Protein AF-A0A395VWD5-F1 (afdb_monomer_lite)

Secondary structure (DSSP, 8-state):
----SS---BS-SSHHHHHHHHHHHHHHHHHHHHHHHS--SHHHHHHHHHHHHHTTT-------HHHHHHHHTTB-TTHHHHTTB------GGGGGS-GGG--TTTTTS--PBPBPTTS-BHHHHHHHT--SHHHHHHHHHHHHHSS--HHHHHHHHHTTGGGHHHHTTT-HHHHHHHHHHHHHHHHHHTTB-TTT-SBHHHHHHHTT-

Structure (mmCIF, N/CA/C/O backbone):
data_AF-A0A395VWD5-F1
#
_entry.id   AF-A0A395VWD5-F1
#
loop_
_atom_site.group_PDB
_atom_site.id
_atom_site.type_symbol
_atom_site.label_atom_id
_atom_site.label_alt_id
_atom_site.label_comp_id
_atom_site.label_asym_id
_atom_site.label_entity_id
_atom_site.label_seq_id
_atom_site.pdbx_PDB_ins_code
_atom_site.Cartn_x
_atom_site.Cartn_y
_atom_site.Cartn_z
_atom_site.occupancy
_atom_site.B_iso_or_equiv
_atom_site.auth_seq_id
_atom_site.auth_comp_id
_atom_site.auth_asym_id
_atom_site.auth_atom_id
_atom_site.pdbx_PDB_model_num
ATOM 1 N N . MET A 1 1 ? -8.171 -6.875 22.114 1.00 25.66 1 MET A N 1
ATOM 2 C CA . MET A 1 1 ? -7.874 -7.252 20.719 1.00 25.66 1 MET A CA 1
ATOM 3 C C . MET A 1 1 ? -8.548 -6.215 19.844 1.00 25.66 1 MET A C 1
ATOM 5 O O . MET A 1 1 ? -9.768 -6.131 19.895 1.00 25.66 1 MET A O 1
ATOM 9 N N . GLY A 1 2 ? -7.764 -5.344 19.205 1.00 27.59 2 GLY A N 1
ATOM 10 C CA . GLY A 1 2 ? -8.276 -4.369 18.239 1.00 27.59 2 GLY A CA 1
ATOM 11 C C . GLY A 1 2 ? -8.744 -5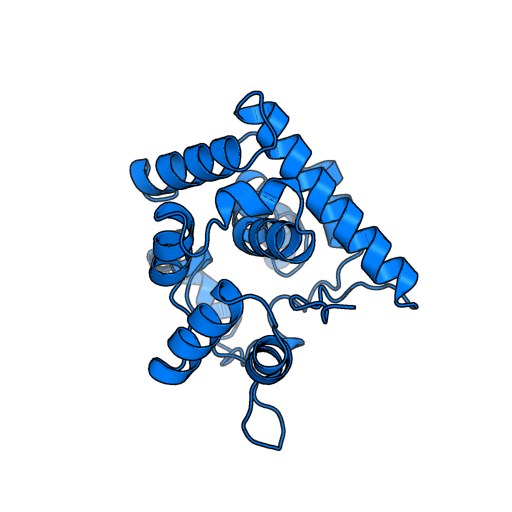.097 16.981 1.00 27.59 2 GLY A C 1
ATOM 12 O O . GLY A 1 2 ? -8.161 -6.113 16.610 1.00 27.59 2 GLY A O 1
ATOM 13 N N . VAL A 1 3 ? -9.859 -4.643 16.421 1.00 28.33 3 VAL A N 1
ATOM 14 C CA . VAL A 1 3 ? -10.493 -5.206 15.225 1.00 28.33 3 VAL A CA 1
ATOM 15 C C . VAL A 1 3 ? -9.637 -4.856 14.003 1.00 28.33 3 VAL A C 1
ATOM 17 O O . VAL A 1 3 ? -9.188 -3.722 13.879 1.00 28.33 3 VAL A O 1
ATOM 20 N N . ILE A 1 4 ? -9.396 -5.842 13.134 1.00 35.75 4 ILE A N 1
ATOM 21 C CA . ILE A 1 4 ? -8.590 -5.744 11.907 1.00 35.75 4 ILE A CA 1
ATOM 22 C C . ILE A 1 4 ? -9.333 -4.862 10.894 1.00 35.75 4 ILE A C 1
ATOM 24 O O . ILE A 1 4 ? -10.375 -5.247 10.378 1.00 35.75 4 ILE A O 1
ATOM 28 N N . LEU A 1 5 ? -8.798 -3.675 10.607 1.00 43.28 5 LEU A N 1
ATOM 29 C CA . LEU A 1 5 ? -9.516 -2.607 9.887 1.00 43.28 5 LEU A CA 1
ATOM 30 C C . LEU A 1 5 ? -9.367 -2.623 8.361 1.00 43.28 5 LEU A C 1
ATOM 32 O O . LEU A 1 5 ? -10.023 -1.852 7.662 1.00 43.28 5 LEU A O 1
ATOM 36 N N . PHE A 1 6 ? -8.533 -3.516 7.833 1.00 48.38 6 PHE A N 1
ATOM 37 C CA . PHE A 1 6 ? -8.357 -3.727 6.399 1.00 48.38 6 PHE A CA 1
ATOM 38 C C . PHE A 1 6 ? -8.477 -5.214 6.126 1.00 48.38 6 PHE A C 1
ATOM 40 O O . PHE A 1 6 ? -7.484 -5.931 6.164 1.00 48.38 6 PHE A O 1
ATOM 47 N N . VAL A 1 7 ? -9.696 -5.688 5.865 1.00 45.19 7 VAL A N 1
ATOM 48 C CA . VAL A 1 7 ? -9.897 -7.080 5.456 1.00 45.19 7 VAL A CA 1
ATOM 49 C C . VAL A 1 7 ? -9.321 -7.245 4.053 1.00 45.19 7 VAL A C 1
ATOM 51 O O . VAL A 1 7 ? -9.986 -6.996 3.045 1.00 45.19 7 VAL A O 1
ATOM 54 N N . CYS A 1 8 ? -8.052 -7.643 3.995 1.00 50.28 8 CYS A N 1
ATOM 55 C CA . CYS A 1 8 ? -7.462 -8.193 2.793 1.00 50.28 8 CYS A CA 1
ATOM 56 C C . CYS A 1 8 ? -8.185 -9.508 2.516 1.00 50.28 8 CYS A C 1
ATOM 58 O O . CYS A 1 8 ? -8.083 -10.454 3.297 1.00 50.28 8 CYS A O 1
ATOM 60 N N . GLN A 1 9 ? -8.977 -9.567 1.448 1.00 51.75 9 GLN A N 1
ATOM 61 C CA . GLN A 1 9 ? -9.633 -10.818 1.111 1.00 51.75 9 GLN A CA 1
ATOM 62 C C . GLN A 1 9 ? -8.665 -11.738 0.400 1.00 51.75 9 GLN A C 1
ATOM 64 O O . GLN A 1 9 ? -8.286 -11.556 -0.760 1.00 51.75 9 GLN A O 1
ATOM 69 N N . THR A 1 10 ? -8.276 -12.751 1.149 1.00 55.25 10 THR A N 1
ATOM 70 C CA . THR A 1 10 ? -7.348 -13.771 0.716 1.00 55.25 10 THR A CA 1
ATOM 71 C C . THR A 1 10 ? -8.123 -14.984 0.234 1.00 55.25 10 THR A C 1
ATOM 73 O O . THR A 1 10 ? -9.215 -15.266 0.722 1.00 55.25 10 THR A O 1
ATOM 76 N N . LYS A 1 11 ? -7.528 -15.774 -0.661 1.00 60.38 11 LYS A N 1
ATOM 77 C CA . LYS A 1 11 ? -8.031 -17.108 -1.034 1.00 60.38 11 LYS A CA 1
ATOM 78 C C . LYS A 1 11 ? -7.978 -18.109 0.125 1.00 60.38 11 LYS A C 1
ATOM 80 O O . LYS A 1 11 ? -8.213 -19.298 -0.077 1.00 60.38 11 LYS A O 1
ATOM 85 N N . ALA A 1 12 ? -7.611 -17.658 1.320 1.00 56.72 12 ALA A N 1
ATOM 86 C CA . ALA A 1 12 ? -7.416 -18.527 2.446 1.00 56.72 12 ALA A CA 1
ATOM 87 C C . ALA A 1 12 ? -8.739 -18.924 3.097 1.00 56.72 12 ALA A C 1
ATOM 89 O O . ALA A 1 12 ? -9.701 -18.162 3.158 1.00 56.72 12 ALA A O 1
ATOM 90 N N . SER A 1 13 ? -8.766 -20.150 3.606 1.00 58.69 13 SER A N 1
ATOM 91 C CA . SER A 1 13 ? -9.946 -20.751 4.223 1.00 58.69 13 SER A CA 1
ATOM 92 C C . SER A 1 13 ? -10.083 -20.440 5.714 1.00 58.69 13 SER A C 1
ATOM 94 O O . SER A 1 13 ? -11.120 -20.751 6.298 1.00 58.69 13 SER A O 1
ATOM 96 N N . THR A 1 14 ? -9.055 -19.867 6.355 1.00 54.94 14 THR A N 1
ATOM 97 C CA . THR A 1 14 ? -9.054 -19.600 7.801 1.00 54.94 14 THR A CA 1
ATOM 98 C C . THR A 1 14 ? -8.523 -18.209 8.152 1.00 54.94 14 THR A C 1
ATOM 100 O O . THR A 1 14 ? -7.727 -17.619 7.425 1.00 54.94 14 THR A O 1
ATOM 103 N N . ILE A 1 15 ? -8.932 -17.693 9.317 1.00 58.81 15 ILE A N 1
ATOM 104 C CA . ILE A 1 15 ? -8.484 -16.393 9.849 1.00 58.81 15 ILE A CA 1
ATOM 105 C C . ILE A 1 15 ? -6.968 -16.379 10.113 1.00 58.81 15 ILE A C 1
ATOM 107 O O . ILE A 1 15 ? -6.311 -15.361 9.905 1.00 58.81 15 ILE A O 1
ATOM 111 N N . ASN A 1 16 ? -6.395 -17.508 10.538 1.00 63.91 16 ASN A N 1
ATOM 112 C CA . ASN A 1 16 ? -4.952 -17.612 10.766 1.00 63.91 16 ASN A CA 1
ATOM 113 C C . ASN A 1 16 ? -4.171 -17.451 9.458 1.00 63.91 16 ASN A C 1
ATOM 115 O O . ASN A 1 16 ? -3.146 -16.772 9.430 1.00 63.91 16 ASN A O 1
ATOM 119 N N . ASP A 1 17 ? -4.690 -18.014 8.370 1.00 67.62 17 ASP A N 1
ATOM 120 C CA . ASP A 1 17 ? -4.074 -17.893 7.054 1.00 67.62 17 ASP A CA 1
ATOM 121 C C . ASP A 1 17 ? -4.201 -16.463 6.494 1.00 67.62 17 ASP A C 1
ATOM 123 O O . ASP A 1 17 ? -3.269 -15.961 5.867 1.00 67.62 17 ASP A O 1
ATOM 127 N N . VAL A 1 18 ? -5.312 -15.764 6.772 1.00 67.00 18 VAL A N 1
ATOM 128 C CA . VAL A 1 18 ? -5.458 -14.324 6.472 1.00 67.00 18 VAL A CA 1
ATOM 129 C C . VAL A 1 18 ? -4.384 -13.519 7.206 1.00 67.00 18 VAL A C 1
ATOM 131 O O . VAL A 1 18 ? -3.645 -12.761 6.582 1.00 67.00 18 VAL A O 1
ATOM 134 N N . SER A 1 19 ? -4.232 -13.739 8.515 1.00 72.50 19 SER A N 1
ATOM 135 C CA . SER A 1 19 ? -3.234 -13.043 9.336 1.00 72.50 19 SER A CA 1
ATOM 136 C C . SER A 1 19 ? -1.794 -13.309 8.879 1.00 72.50 19 SER A C 1
ATOM 138 O O . SER A 1 19 ? -0.935 -12.420 8.964 1.00 72.50 19 SER A O 1
ATOM 140 N N . ALA A 1 20 ? -1.514 -14.514 8.374 1.00 81.50 20 ALA A N 1
ATOM 141 C CA . ALA A 1 20 ? -0.223 -14.859 7.790 1.00 81.50 20 ALA A CA 1
ATOM 142 C C . ALA A 1 20 ? 0.046 -14.064 6.502 1.00 81.50 20 ALA A C 1
ATOM 144 O O . ALA A 1 20 ? 1.126 -13.492 6.359 1.00 81.50 20 ALA A O 1
ATOM 145 N N . ILE A 1 21 ? -0.947 -13.955 5.614 1.00 83.00 21 ILE A N 1
ATOM 146 C CA . ILE A 1 21 ? -0.834 -13.190 4.363 1.00 83.00 21 ILE A CA 1
ATOM 147 C C . ILE A 1 21 ? -0.683 -11.690 4.637 1.00 83.00 21 ILE A C 1
ATOM 149 O O . ILE A 1 21 ? 0.168 -11.045 4.033 1.00 83.00 21 ILE A O 1
ATOM 153 N N . GLU A 1 22 ? -1.429 -11.124 5.586 1.00 82.81 22 GLU A N 1
ATOM 154 C CA . GLU A 1 22 ? -1.237 -9.728 6.011 1.00 82.81 22 GLU A CA 1
ATOM 155 C C . GLU A 1 22 ? 0.187 -9.480 6.518 1.00 82.81 22 GLU A C 1
ATOM 157 O O . GLU A 1 22 ? 0.819 -8.483 6.172 1.00 82.81 22 GLU A O 1
ATOM 162 N N . THR A 1 23 ? 0.716 -10.410 7.319 1.00 90.50 23 THR A N 1
ATOM 163 C CA . THR A 1 23 ? 2.093 -10.330 7.823 1.00 90.50 23 THR A CA 1
ATOM 164 C C . THR A 1 23 ? 3.094 -10.375 6.666 1.00 90.50 23 THR A C 1
ATOM 166 O O . THR A 1 23 ? 4.067 -9.622 6.659 1.00 90.50 23 THR A O 1
ATOM 169 N N . GLU A 1 24 ? 2.848 -11.219 5.664 1.00 93.25 24 GLU A N 1
ATOM 170 C CA . GLU A 1 24 ? 3.657 -11.295 4.447 1.00 93.25 24 GLU A CA 1
ATOM 171 C C . GLU A 1 24 ? 3.628 -9.978 3.658 1.00 93.25 24 GLU A C 1
ATOM 173 O O . GLU A 1 24 ? 4.686 -9.474 3.283 1.00 93.25 24 GLU A O 1
ATOM 178 N N . MET A 1 25 ? 2.450 -9.372 3.480 1.00 92.19 25 MET A N 1
ATOM 179 C CA . MET A 1 25 ? 2.296 -8.066 2.829 1.00 92.19 25 MET A CA 1
ATOM 180 C C . MET A 1 25 ? 3.051 -6.959 3.576 1.00 92.19 25 MET A C 1
ATOM 182 O O . MET A 1 25 ? 3.781 -6.182 2.955 1.00 92.19 25 MET A O 1
ATOM 186 N N . ILE A 1 26 ? 2.906 -6.894 4.904 1.00 94.06 26 ILE A N 1
ATOM 187 C CA . ILE A 1 26 ? 3.593 -5.905 5.748 1.00 94.06 26 ILE A CA 1
ATOM 188 C C . ILE A 1 26 ? 5.107 -6.071 5.622 1.00 94.06 26 ILE A C 1
ATOM 190 O O . ILE A 1 26 ? 5.827 -5.097 5.391 1.00 94.06 26 ILE A O 1
ATOM 194 N N . ASN A 1 27 ? 5.600 -7.305 5.732 1.00 97.31 27 ASN A N 1
ATOM 195 C CA . ASN A 1 27 ? 7.024 -7.595 5.606 1.00 97.31 27 ASN A CA 1
ATOM 196 C C . ASN A 1 27 ? 7.547 -7.231 4.216 1.00 97.31 27 ASN A C 1
ATOM 198 O O . ASN A 1 27 ? 8.588 -6.586 4.117 1.00 97.31 27 ASN A O 1
ATOM 202 N N . PHE A 1 28 ? 6.803 -7.556 3.157 1.00 97.69 28 PHE A N 1
ATOM 203 C CA . PHE A 1 28 ? 7.146 -7.175 1.789 1.00 97.69 28 PHE A CA 1
ATOM 204 C C . PHE A 1 28 ? 7.285 -5.655 1.635 1.00 97.69 28 PHE A C 1
ATOM 206 O O . PHE A 1 28 ? 8.284 -5.163 1.097 1.00 97.69 28 PHE A O 1
ATOM 213 N N . PHE A 1 29 ? 6.318 -4.892 2.148 1.00 97.25 29 PHE A N 1
ATOM 214 C CA . PHE A 1 29 ? 6.360 -3.433 2.089 1.00 97.25 29 PHE A CA 1
ATOM 215 C C . PHE A 1 29 ? 7.549 -2.869 2.876 1.00 97.25 29 PHE A C 1
ATOM 217 O O . PHE A 1 29 ? 8.311 -2.053 2.355 1.00 97.25 29 PHE A O 1
ATOM 224 N N . ARG A 1 30 ? 7.784 -3.363 4.094 1.00 97.88 30 ARG A N 1
ATOM 225 C CA . ARG A 1 30 ? 8.934 -2.971 4.923 1.00 97.88 30 ARG A CA 1
ATOM 226 C C . ARG A 1 30 ? 10.273 -3.300 4.260 1.00 97.88 30 ARG A C 1
ATOM 228 O O . ARG A 1 30 ? 11.176 -2.466 4.271 1.00 97.88 30 ARG A O 1
ATOM 235 N N . SER A 1 31 ? 10.407 -4.472 3.643 1.00 98.12 31 SER A N 1
ATOM 236 C CA . SER A 1 31 ? 11.598 -4.849 2.874 1.00 98.12 31 SER A CA 1
ATOM 237 C C . SER A 1 31 ? 11.796 -3.961 1.645 1.00 98.12 31 SER A C 1
ATOM 239 O O . SER A 1 31 ? 12.929 -3.605 1.323 1.00 98.12 31 SER A O 1
ATOM 241 N N . THR A 1 32 ? 10.708 -3.547 0.993 1.00 98.19 32 THR A N 1
ATOM 242 C CA . THR A 1 32 ? 10.746 -2.593 -0.124 1.00 98.19 32 THR A CA 1
ATOM 243 C C . THR A 1 32 ? 11.257 -1.225 0.336 1.00 98.19 32 THR A C 1
ATOM 245 O O . THR A 1 32 ? 12.140 -0.652 -0.306 1.00 98.19 32 THR A O 1
ATOM 248 N N . LEU A 1 33 ? 10.781 -0.725 1.483 1.00 98.06 33 LEU A N 1
ATOM 249 C CA . LEU A 1 33 ? 11.300 0.507 2.091 1.00 98.06 33 LEU A CA 1
ATOM 250 C C . LEU A 1 33 ? 12.792 0.379 2.423 1.00 98.06 33 LEU A C 1
ATOM 252 O O . LEU A 1 33 ? 13.583 1.236 2.029 1.00 98.06 33 LEU A O 1
ATOM 256 N N . GLN A 1 34 ? 13.187 -0.726 3.065 1.00 97.88 34 GLN A N 1
ATOM 257 C CA . GLN A 1 34 ? 14.580 -0.990 3.432 1.00 97.88 34 GLN A CA 1
ATOM 258 C C . GLN A 1 34 ? 15.502 -0.953 2.212 1.00 97.88 34 GLN A C 1
ATOM 260 O O . GLN A 1 34 ? 16.588 -0.378 2.278 1.00 97.88 34 GLN A O 1
ATOM 265 N N . ARG A 1 35 ? 15.065 -1.543 1.097 1.00 97.44 35 ARG A N 1
ATOM 266 C CA . ARG A 1 35 ? 15.836 -1.600 -0.146 1.00 97.44 35 ARG A CA 1
ATOM 267 C C . ARG A 1 35 ? 16.038 -0.221 -0.779 1.00 97.44 35 ARG A C 1
ATOM 269 O O . ARG A 1 35 ? 17.129 0.067 -1.254 1.00 97.44 35 ARG A O 1
ATOM 276 N N . ASN A 1 36 ? 15.005 0.620 -0.775 1.00 97.88 36 ASN A N 1
ATOM 277 C CA . ASN A 1 36 ? 15.026 1.912 -1.467 1.00 97.88 36 ASN A CA 1
ATOM 278 C C . ASN A 1 36 ? 15.569 3.066 -0.613 1.00 97.88 36 ASN A C 1
ATOM 280 O O . ASN A 1 36 ? 16.119 4.020 -1.157 1.00 97.88 36 ASN A O 1
ATOM 284 N N . TYR A 1 37 ? 15.420 2.992 0.712 1.00 97.31 37 TYR A N 1
ATOM 285 C CA . TYR A 1 37 ? 15.723 4.104 1.622 1.00 97.31 37 TYR A CA 1
ATOM 286 C C . TYR A 1 37 ? 16.719 3.749 2.729 1.00 97.31 37 TYR A C 1
ATOM 288 O O . TYR A 1 37 ? 17.081 4.616 3.521 1.00 97.31 37 TYR A O 1
ATOM 296 N N . GLY A 1 38 ? 17.152 2.488 2.826 1.00 97.25 38 GLY A N 1
ATOM 297 C CA . GLY A 1 38 ? 18.059 2.027 3.881 1.00 97.25 38 GLY A CA 1
ATOM 298 C C . GLY A 1 38 ? 17.411 1.886 5.265 1.00 97.25 38 GLY A C 1
ATOM 299 O O . GLY A 1 38 ? 18.114 1.570 6.223 1.00 97.25 38 GLY A O 1
ATOM 300 N N . SER A 1 39 ? 16.093 2.077 5.377 1.00 96.25 39 SER A N 1
ATOM 301 C CA . SER A 1 39 ? 15.305 1.880 6.600 1.00 96.25 39 SER A CA 1
ATOM 302 C C . SER A 1 39 ? 13.907 1.338 6.274 1.00 96.25 39 SER A C 1
ATOM 304 O O . SER A 1 39 ? 13.408 1.521 5.166 1.00 96.25 39 SER A O 1
ATOM 306 N N . SER A 1 40 ? 13.265 0.693 7.248 1.00 96.44 40 SER A N 1
ATOM 307 C CA . SER A 1 40 ? 11.885 0.184 7.177 1.00 96.44 40 SER A CA 1
ATOM 308 C C . SER A 1 40 ? 10.952 0.828 8.212 1.00 96.44 40 SER A C 1
ATOM 310 O O . SER A 1 40 ? 9.917 0.260 8.558 1.00 96.44 40 SER A O 1
ATOM 312 N N . ASP A 1 41 ? 11.335 1.989 8.742 1.00 96.00 41 ASP A N 1
ATOM 313 C CA . ASP A 1 41 ? 10.584 2.744 9.749 1.00 96.00 41 ASP A CA 1
ATOM 314 C C . ASP A 1 41 ? 9.643 3.802 9.134 1.00 96.00 41 ASP A C 1
ATOM 316 O O . ASP A 1 41 ? 9.534 3.963 7.912 1.00 96.00 41 ASP A O 1
ATOM 320 N N . GLY A 1 42 ? 8.958 4.560 9.994 1.00 95.06 42 GLY A N 1
ATOM 321 C CA . GLY A 1 42 ? 8.078 5.649 9.568 1.00 95.06 42 GLY A CA 1
ATOM 322 C C . GLY A 1 42 ? 8.792 6.792 8.840 1.00 95.06 42 GLY A C 1
ATOM 323 O O . GLY A 1 42 ? 8.166 7.498 8.044 1.00 95.06 42 GLY A O 1
ATOM 324 N N . LYS A 1 43 ? 10.105 6.977 9.038 1.00 95.25 43 LYS A N 1
ATOM 325 C CA . LYS A 1 43 ? 10.887 7.981 8.296 1.00 95.25 43 LYS A CA 1
ATOM 326 C C . LYS A 1 43 ? 11.053 7.550 6.845 1.00 95.25 43 LYS A C 1
ATOM 328 O O . LYS A 1 43 ? 10.908 8.391 5.959 1.00 95.25 43 LYS A O 1
ATOM 333 N N . ALA A 1 44 ? 11.277 6.261 6.588 1.00 97.00 44 ALA A N 1
ATOM 334 C CA . ALA A 1 44 ? 11.300 5.721 5.229 1.00 97.00 44 ALA A CA 1
ATOM 335 C C . ALA A 1 44 ? 9.939 5.887 4.532 1.00 97.00 44 ALA A C 1
ATOM 337 O O . ALA A 1 44 ? 9.885 6.344 3.388 1.00 97.00 44 ALA A O 1
ATOM 338 N N . VAL A 1 45 ? 8.833 5.621 5.243 1.00 95.81 45 VAL A N 1
ATOM 339 C CA . VAL A 1 45 ? 7.475 5.890 4.731 1.00 95.81 45 VAL A CA 1
ATOM 340 C C . VAL A 1 45 ? 7.317 7.370 4.370 1.00 95.81 45 VAL A C 1
ATOM 342 O O . VAL A 1 45 ? 6.841 7.697 3.283 1.00 95.81 45 VAL A O 1
ATOM 345 N N . LYS A 1 46 ? 7.765 8.282 5.242 1.00 95.44 46 LYS A N 1
ATOM 346 C CA . LYS A 1 46 ? 7.712 9.729 4.990 1.00 95.44 46 LYS A CA 1
ATOM 347 C C . LYS A 1 46 ? 8.511 10.138 3.755 1.00 95.44 46 LYS A C 1
ATOM 349 O O . LYS A 1 46 ? 7.981 10.870 2.925 1.00 95.44 46 LYS A O 1
ATOM 354 N N . LEU A 1 47 ? 9.742 9.646 3.609 1.00 95.44 47 LEU A N 1
ATOM 355 C CA . LEU A 1 47 ? 10.587 9.927 2.445 1.00 95.44 47 LEU A CA 1
ATOM 356 C C . LEU A 1 47 ? 9.929 9.457 1.146 1.00 95.44 47 LEU A C 1
ATOM 358 O O . LEU A 1 47 ? 9.914 10.204 0.169 1.00 95.44 47 LEU A O 1
ATOM 362 N N . MET A 1 48 ? 9.327 8.264 1.148 1.00 94.50 48 MET A N 1
ATOM 363 C CA . MET A 1 48 ? 8.567 7.764 0.003 1.00 94.50 48 MET A CA 1
ATOM 364 C C . MET A 1 48 ? 7.390 8.678 -0.342 1.00 94.50 48 MET A C 1
ATOM 366 O O . MET A 1 48 ? 7.218 9.041 -1.503 1.00 94.50 48 MET A O 1
ATOM 370 N N . MET A 1 49 ? 6.604 9.093 0.655 1.00 91.62 49 MET A N 1
ATOM 371 C CA . MET A 1 49 ? 5.477 10.009 0.450 1.00 91.62 49 MET A CA 1
ATOM 372 C C . MET A 1 49 ? 5.915 11.374 -0.084 1.00 91.62 49 MET A C 1
ATOM 374 O O . MET A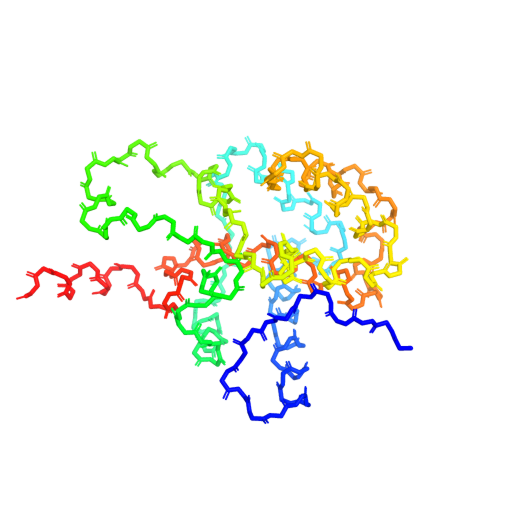 1 49 ? 5.285 11.911 -0.997 1.00 91.62 49 MET A O 1
ATOM 378 N N . ASP A 1 50 ? 6.989 11.936 0.468 1.00 91.50 50 ASP A N 1
ATOM 379 C CA . ASP A 1 50 ? 7.529 13.221 0.033 1.00 91.50 50 ASP A CA 1
ATOM 380 C C . ASP A 1 50 ? 8.074 13.131 -1.402 1.00 91.50 50 ASP A C 1
ATOM 382 O O . ASP A 1 50 ? 7.804 14.024 -2.207 1.00 91.50 50 ASP A O 1
ATOM 386 N N . ALA A 1 51 ? 8.750 12.034 -1.766 1.00 90.94 51 ALA A N 1
ATOM 387 C CA . ALA A 1 51 ? 9.210 11.785 -3.132 1.00 90.94 51 ALA A CA 1
ATOM 388 C C . ALA A 1 51 ? 8.037 11.622 -4.112 1.00 90.94 51 ALA A C 1
ATOM 390 O O . ALA A 1 51 ? 8.002 12.285 -5.151 1.00 90.94 51 ALA A O 1
ATOM 391 N N . LEU A 1 52 ? 7.038 10.806 -3.758 1.00 87.00 52 LEU A N 1
ATOM 392 C CA . LEU A 1 52 ? 5.810 10.639 -4.537 1.00 87.00 52 LEU A CA 1
ATOM 393 C C . LEU A 1 52 ? 5.153 11.989 -4.833 1.00 87.00 52 LEU A C 1
ATOM 395 O O . LEU A 1 52 ? 4.831 12.276 -5.981 1.00 87.00 52 LEU A O 1
ATOM 399 N N . LEU A 1 53 ? 5.004 12.851 -3.828 1.00 83.56 53 LEU A N 1
ATOM 400 C CA . LEU A 1 53 ? 4.418 14.178 -4.013 1.00 83.56 53 LEU A CA 1
ATOM 401 C C . LEU A 1 53 ? 5.301 15.103 -4.850 1.00 83.56 53 LEU A C 1
ATOM 403 O O . LEU A 1 53 ? 4.795 15.784 -5.744 1.00 83.56 53 LEU A O 1
ATOM 407 N N . HIS A 1 54 ? 6.607 15.125 -4.580 1.00 88.00 54 HIS A N 1
ATOM 408 C CA . HIS A 1 54 ? 7.560 15.974 -5.290 1.00 88.00 54 HIS A CA 1
ATOM 409 C C . HIS A 1 54 ? 7.558 15.688 -6.797 1.00 88.00 54 HIS A C 1
ATOM 411 O O . HIS A 1 54 ? 7.480 16.609 -7.609 1.00 88.00 54 HIS A O 1
ATOM 417 N N . TYR A 1 55 ? 7.550 14.408 -7.170 1.00 84.38 55 TYR A N 1
ATOM 418 C CA . TYR A 1 55 ? 7.540 13.964 -8.563 1.00 84.38 55 TYR A CA 1
ATOM 419 C C . TYR A 1 55 ? 6.129 13.762 -9.129 1.00 84.38 55 TYR A C 1
ATOM 421 O O . TYR A 1 55 ? 5.964 13.084 -10.144 1.00 84.38 55 TYR A O 1
ATOM 429 N N . LYS A 1 56 ? 5.093 14.330 -8.494 1.00 80.69 56 LYS A N 1
ATOM 430 C CA . LYS A 1 56 ? 3.695 14.240 -8.953 1.00 80.69 56 LYS A CA 1
ATOM 431 C C . LYS A 1 56 ? 3.277 12.799 -9.272 1.00 80.69 56 LYS A C 1
ATOM 433 O O . LYS A 1 56 ? 2.687 12.545 -10.315 1.00 80.69 56 LYS A O 1
ATOM 438 N N . PHE A 1 57 ? 3.654 11.862 -8.409 1.00 74.00 57 PHE A N 1
ATOM 439 C CA . PHE A 1 57 ? 3.382 10.426 -8.498 1.00 74.00 57 PHE A CA 1
ATOM 440 C C . PHE A 1 57 ? 4.020 9.693 -9.690 1.00 74.00 57 PHE A C 1
ATOM 442 O O . PHE A 1 57 ? 3.633 8.571 -10.000 1.00 74.00 57 PHE A O 1
ATOM 449 N N . HIS A 1 58 ? 5.037 10.286 -10.321 1.00 78.62 58 HIS A N 1
ATOM 450 C CA . HIS A 1 58 ? 5.870 9.630 -11.341 1.00 78.62 58 HIS A CA 1
ATOM 451 C C . HIS A 1 58 ? 7.160 9.034 -10.759 1.00 78.62 58 HIS A C 1
ATOM 453 O O . HIS A 1 58 ? 8.011 8.548 -11.497 1.00 78.62 58 HIS A O 1
ATOM 459 N N . TYR A 1 59 ? 7.327 9.098 -9.438 1.00 85.62 59 TYR A N 1
ATOM 460 C CA . TYR A 1 59 ? 8.435 8.447 -8.756 1.00 85.62 59 TYR A CA 1
ATOM 461 C C . TYR A 1 59 ? 8.242 6.930 -8.832 1.00 85.62 59 TYR A C 1
ATOM 463 O O . TYR A 1 59 ? 7.146 6.456 -8.558 1.00 85.62 59 TYR A O 1
ATOM 471 N N . ILE A 1 60 ? 9.275 6.192 -9.238 1.00 89.12 60 ILE A N 1
ATOM 472 C CA . ILE A 1 60 ? 9.278 4.727 -9.304 1.00 89.12 60 ILE A CA 1
ATOM 473 C C . ILE A 1 60 ? 10.341 4.238 -8.329 1.00 89.12 60 ILE A C 1
ATOM 475 O O . ILE A 1 60 ? 11.467 4.735 -8.344 1.00 89.12 60 ILE A O 1
ATOM 479 N N . ILE A 1 61 ? 9.974 3.273 -7.494 1.00 94.12 61 ILE A N 1
ATOM 480 C CA . ILE A 1 61 ? 10.894 2.600 -6.575 1.00 94.12 61 ILE A CA 1
ATOM 481 C C . ILE A 1 61 ? 11.194 1.188 -7.066 1.00 94.12 61 ILE A C 1
ATOM 483 O O . ILE A 1 61 ? 10.411 0.613 -7.825 1.00 94.12 61 ILE A O 1
ATOM 487 N N . ASP A 1 62 ? 12.315 0.624 -6.623 1.00 96.50 62 ASP A N 1
ATOM 488 C CA . ASP A 1 62 ? 12.623 -0.779 -6.876 1.00 96.50 62 ASP A CA 1
ATOM 489 C C . ASP A 1 62 ? 11.687 -1.672 -6.052 1.00 96.50 62 ASP A C 1
ATOM 491 O O . ASP A 1 62 ? 11.676 -1.613 -4.820 1.00 96.50 62 ASP A O 1
ATOM 495 N N . VAL A 1 63 ? 10.896 -2.493 -6.736 1.00 96.69 63 VAL A N 1
ATOM 496 C CA . VAL A 1 63 ? 9.931 -3.414 -6.133 1.00 96.69 63 VAL A CA 1
ATOM 497 C C . VAL A 1 63 ? 10.204 -4.807 -6.677 1.00 96.69 63 VAL A C 1
ATOM 499 O O . VAL A 1 63 ? 10.366 -5.008 -7.879 1.00 96.69 63 VAL A O 1
ATOM 502 N N . ASP A 1 64 ? 10.223 -5.794 -5.786 1.00 97.19 64 ASP A N 1
ATOM 503 C CA . ASP A 1 64 ? 10.383 -7.191 -6.170 1.00 97.19 64 ASP A CA 1
ATOM 504 C C . ASP A 1 64 ? 9.107 -7.711 -6.843 1.00 97.19 64 ASP A C 1
ATOM 506 O O . ASP A 1 64 ? 8.114 -8.032 -6.184 1.00 97.19 64 ASP A O 1
ATOM 510 N N . LYS A 1 65 ? 9.128 -7.737 -8.178 1.00 95.00 65 LYS A N 1
ATOM 511 C CA . LYS A 1 65 ? 7.971 -8.087 -9.003 1.00 95.00 65 LYS A CA 1
ATOM 512 C C . LYS A 1 65 ? 7.459 -9.498 -8.734 1.00 95.00 65 LYS A C 1
ATOM 514 O O . LYS A 1 65 ? 6.251 -9.681 -8.615 1.00 95.00 65 LYS A O 1
ATOM 519 N N . GLU A 1 66 ? 8.348 -10.485 -8.656 1.00 94.56 66 GLU A N 1
ATOM 520 C CA . GLU A 1 66 ? 7.930 -11.883 -8.518 1.00 94.56 66 GLU A CA 1
ATOM 521 C C . GLU A 1 66 ? 7.395 -12.165 -7.115 1.00 94.56 66 GLU A C 1
ATOM 523 O O . GLU A 1 66 ? 6.370 -12.833 -6.979 1.00 94.56 66 GLU A O 1
ATOM 528 N N . ALA A 1 67 ? 7.999 -11.582 -6.075 1.00 95.00 67 ALA A N 1
ATOM 529 C CA . ALA A 1 67 ? 7.439 -11.665 -4.730 1.00 95.00 67 ALA A CA 1
ATOM 530 C C . ALA A 1 67 ? 6.078 -10.947 -4.626 1.00 95.00 67 ALA A C 1
ATOM 532 O O . ALA A 1 67 ? 5.146 -11.495 -4.037 1.00 95.00 67 ALA A O 1
ATOM 533 N N . LEU A 1 68 ? 5.913 -9.776 -5.256 1.00 92.94 68 LEU A N 1
ATOM 534 C CA . LEU A 1 68 ? 4.621 -9.079 -5.299 1.00 92.94 68 LEU A CA 1
ATOM 535 C C . LEU A 1 68 ? 3.544 -9.911 -6.011 1.00 92.94 68 LEU A C 1
ATOM 537 O O . LEU A 1 68 ? 2.422 -10.006 -5.514 1.00 92.94 68 LEU A O 1
ATOM 541 N N . LYS A 1 69 ? 3.882 -10.542 -7.143 1.00 89.31 69 LYS A N 1
ATOM 542 C CA . LYS A 1 69 ? 2.980 -11.462 -7.855 1.00 89.31 69 LYS A CA 1
ATOM 543 C C . LYS A 1 69 ? 2.591 -12.649 -6.980 1.00 89.31 69 LYS A C 1
ATOM 545 O O . LYS A 1 69 ? 1.406 -12.924 -6.847 1.00 89.31 69 LYS A O 1
ATOM 550 N N . ALA A 1 70 ? 3.558 -13.289 -6.323 1.00 90.69 70 ALA A N 1
ATOM 551 C CA . ALA A 1 70 ? 3.300 -14.433 -5.451 1.00 90.69 70 ALA A CA 1
ATOM 552 C C . ALA A 1 70 ? 2.371 -14.086 -4.275 1.00 90.69 70 ALA A C 1
ATOM 554 O O . ALA A 1 70 ? 1.562 -14.917 -3.860 1.00 90.69 70 ALA A O 1
ATOM 555 N N . ILE A 1 71 ? 2.463 -12.863 -3.745 1.00 89.19 71 ILE A N 1
ATOM 556 C CA . ILE A 1 71 ? 1.523 -12.363 -2.737 1.00 89.19 71 ILE A CA 1
ATOM 557 C C . ILE A 1 71 ? 0.150 -12.126 -3.371 1.00 89.19 71 ILE A C 1
ATOM 559 O O . ILE A 1 71 ? -0.841 -12.639 -2.858 1.00 89.19 71 ILE A O 1
ATOM 563 N N . ASN A 1 72 ? 0.082 -11.417 -4.503 1.00 83.12 72 ASN A N 1
ATOM 564 C CA . ASN A 1 72 ? -1.174 -11.150 -5.212 1.00 83.12 72 ASN A CA 1
ATOM 565 C C . ASN A 1 72 ? -1.911 -12.433 -5.627 1.00 83.12 72 ASN A C 1
ATOM 567 O O . ASN A 1 72 ? -3.135 -12.471 -5.562 1.00 83.12 72 ASN A O 1
ATOM 571 N N . ASP A 1 73 ? -1.199 -13.507 -5.969 1.00 83.25 73 ASP A N 1
ATOM 572 C CA . ASP A 1 73 ? -1.794 -14.805 -6.299 1.00 83.25 73 ASP A CA 1
ATOM 573 C C . ASP A 1 73 ? -2.537 -15.440 -5.114 1.00 83.25 73 ASP A C 1
ATOM 575 O O . ASP A 1 73 ? -3.450 -16.246 -5.319 1.00 83.25 73 ASP A O 1
ATOM 579 N N . LYS A 1 74 ? -2.186 -15.073 -3.876 1.00 82.75 74 LYS A N 1
ATOM 580 C CA . LYS A 1 74 ? -2.884 -15.490 -2.647 1.00 82.75 74 LYS A CA 1
ATOM 581 C C . LYS A 1 74 ? -4.090 -14.600 -2.342 1.00 82.75 74 LYS A C 1
ATOM 583 O O . LYS A 1 74 ? -4.939 -14.975 -1.531 1.00 82.75 74 LYS A O 1
ATOM 588 N N . LEU A 1 75 ? -4.178 -13.441 -2.987 1.00 74.75 75 LEU A N 1
ATOM 589 C CA . LEU A 1 75 ? -5.315 -12.530 -2.917 1.00 74.75 75 LEU A CA 1
ATOM 590 C C . LEU A 1 75 ? -6.335 -12.912 -3.994 1.00 74.75 75 LEU A C 1
ATOM 592 O O . LEU A 1 75 ? -6.012 -13.563 -4.991 1.00 74.75 75 LEU A O 1
ATOM 596 N N . TYR A 1 76 ? -7.602 -12.561 -3.799 1.00 59.78 76 TYR A N 1
ATOM 597 C CA . TYR A 1 76 ? -8.590 -12.773 -4.855 1.00 59.78 76 TYR A CA 1
ATOM 598 C C . TYR A 1 76 ? -8.467 -11.706 -5.967 1.00 59.78 76 TYR A C 1
ATOM 600 O O . TYR A 1 76 ? -8.420 -10.514 -5.658 1.00 59.78 76 TYR A O 1
ATOM 608 N N . PRO A 1 77 ? -8.504 -12.113 -7.251 1.00 48.97 77 PRO A N 1
ATOM 609 C CA . PRO A 1 77 ? -8.243 -11.252 -8.415 1.00 48.97 77 PRO A CA 1
ATOM 610 C C . PRO A 1 77 ? -9.374 -10.274 -8.795 1.00 48.97 77 PRO A C 1
ATOM 612 O O . PRO A 1 77 ? -9.190 -9.440 -9.673 1.00 48.97 77 PRO A O 1
ATOM 615 N N . ASP A 1 78 ? -10.546 -10.346 -8.159 1.00 46.19 78 ASP A N 1
ATOM 616 C CA . ASP A 1 78 ? -11.683 -9.456 -8.465 1.00 46.19 78 ASP A CA 1
ATOM 617 C C . ASP A 1 78 ? -11.862 -8.340 -7.421 1.00 46.19 78 ASP A C 1
ATOM 619 O O . ASP A 1 78 ? -12.882 -7.637 -7.399 1.00 46.19 78 ASP A O 1
ATOM 623 N N . MET A 1 79 ? -10.926 -8.209 -6.471 1.00 46.22 79 MET A N 1
ATOM 624 C CA . MET A 1 79 ? -11.358 -7.879 -5.113 1.00 46.22 79 MET A CA 1
ATOM 625 C C . MET A 1 79 ? -10.833 -6.647 -4.416 1.00 46.22 79 MET A C 1
ATOM 627 O O . MET A 1 79 ? -11.353 -6.307 -3.353 1.00 46.22 79 MET A O 1
ATOM 631 N N . PHE A 1 80 ? -9.980 -5.858 -5.051 1.00 46.12 80 PHE A N 1
ATOM 632 C CA . PHE A 1 80 ? -9.893 -4.475 -4.593 1.00 46.12 80 PHE A CA 1
ATOM 633 C C . PHE A 1 80 ? -11.154 -3.659 -4.951 1.00 46.12 80 PHE A C 1
ATOM 635 O O . PHE A 1 80 ? -11.360 -2.587 -4.390 1.00 46.12 80 PHE A O 1
ATOM 642 N N . GLY A 1 81 ? -12.023 -4.185 -5.831 1.00 36.22 81 GLY A N 1
ATOM 643 C CA . GLY A 1 81 ? -13.284 -3.561 -6.246 1.00 36.22 81 GLY A CA 1
ATOM 644 C C . GLY A 1 81 ? -14.547 -4.203 -5.667 1.00 36.22 81 GLY A C 1
ATOM 645 O O . GLY A 1 81 ? -15.394 -3.496 -5.146 1.00 36.22 81 GLY A O 1
ATOM 646 N N . SER A 1 82 ? -14.717 -5.525 -5.716 1.00 33.44 82 SER A N 1
ATOM 647 C CA . SER A 1 82 ? -16.054 -6.132 -5.523 1.00 33.44 82 SER A CA 1
ATOM 648 C C . SER A 1 82 ? -16.604 -6.136 -4.086 1.00 33.44 82 SER A C 1
ATOM 650 O O . SER A 1 82 ? -17.827 -6.123 -3.903 1.00 33.44 82 SER A O 1
ATOM 652 N N . TYR A 1 83 ? -15.742 -6.118 -3.064 1.00 34.06 83 TYR A N 1
ATOM 653 C CA . TYR A 1 83 ? -16.180 -6.099 -1.659 1.00 34.06 83 TYR A CA 1
ATOM 654 C C . TYR A 1 83 ? -16.348 -4.694 -1.089 1.00 34.06 83 TYR A C 1
ATOM 656 O O . TYR A 1 83 ? -17.183 -4.462 -0.214 1.00 34.06 83 TYR A O 1
ATOM 664 N N . PHE A 1 84 ? -15.557 -3.758 -1.606 1.00 34.53 84 PHE A N 1
ATOM 665 C CA . PHE A 1 84 ? -15.486 -2.406 -1.091 1.00 34.53 84 PHE A CA 1
ATOM 666 C C . PHE A 1 84 ? -16.089 -1.385 -2.014 1.00 34.53 84 PHE A C 1
ATOM 668 O O . PHE A 1 84 ? -16.359 -0.331 -1.490 1.00 34.53 84 PHE A O 1
ATOM 675 N N . VAL A 1 85 ? -16.334 -1.641 -3.300 1.00 36.53 85 VAL A N 1
ATOM 676 C CA . VAL A 1 85 ? -16.633 -0.599 -4.288 1.00 36.53 85 VAL A CA 1
ATOM 677 C C . VAL A 1 85 ? -17.853 -0.968 -5.130 1.00 36.53 85 VAL A C 1
ATOM 679 O O . VAL A 1 85 ? -17.906 -2.036 -5.737 1.00 36.53 85 VAL A O 1
ATOM 682 N N . GLU A 1 86 ? -18.831 -0.070 -5.218 1.00 34.84 86 GLU A N 1
ATOM 683 C CA . GLU A 1 86 ? -19.737 -0.056 -6.363 1.00 34.84 86 GLU A CA 1
ATOM 684 C C . GLU A 1 86 ? -18.914 0.439 -7.552 1.00 34.84 86 GLU A C 1
ATOM 686 O O . GLU A 1 86 ? -18.702 1.636 -7.756 1.00 34.84 86 GLU A O 1
ATOM 691 N N . THR A 1 87 ? -18.380 -0.493 -8.337 1.00 38.12 87 THR A N 1
ATOM 692 C CA . THR A 1 87 ? -18.014 -0.124 -9.696 1.00 38.12 87 THR A CA 1
ATOM 693 C C . THR A 1 87 ? -19.336 0.191 -10.380 1.00 38.12 87 THR A C 1
ATOM 695 O O . THR A 1 87 ? -20.099 -0.702 -10.733 1.00 38.12 87 THR A O 1
ATOM 698 N N . LYS A 1 88 ? -19.665 1.478 -10.541 1.00 38.41 88 LYS A N 1
ATOM 699 C CA . LYS A 1 88 ? -20.509 1.849 -11.676 1.00 38.41 88 LYS A CA 1
ATOM 700 C C . LYS A 1 88 ? -19.736 1.324 -12.867 1.00 38.41 88 LYS A C 1
ATOM 702 O O . LYS A 1 88 ? -18.679 1.875 -13.173 1.00 38.41 88 LYS A O 1
ATOM 707 N N . GLU A 1 89 ? -20.177 0.190 -13.406 1.00 36.06 89 GLU A N 1
ATOM 708 C CA . GLU A 1 89 ? -19.583 -0.453 -14.565 1.00 36.06 89 GLU A CA 1
ATOM 709 C C . GLU A 1 89 ? -19.517 0.591 -15.673 1.00 36.06 89 GLU A C 1
ATOM 711 O O . GLU A 1 89 ? -20.453 0.838 -16.426 1.00 36.06 89 GLU A O 1
ATOM 716 N N . HIS A 1 90 ? -18.387 1.270 -15.749 1.00 36.88 90 HIS A N 1
ATOM 717 C CA . HIS A 1 90 ? -17.903 1.725 -17.014 1.00 36.88 90 HIS A CA 1
ATOM 718 C C . HIS A 1 90 ? -17.354 0.450 -17.643 1.00 36.88 90 HIS A C 1
ATOM 720 O O . HIS A 1 90 ? -16.434 -0.134 -17.062 1.00 36.88 90 HIS A O 1
ATOM 726 N N . PRO A 1 91 ? -17.947 -0.026 -18.755 1.00 31.22 91 PRO A N 1
ATOM 727 C CA . PRO A 1 91 ? -17.480 -1.219 -19.442 1.00 31.22 91 PRO A CA 1
ATOM 728 C C . PRO A 1 91 ? -15.962 -1.158 -19.551 1.00 31.22 91 PRO A C 1
ATOM 730 O O . PRO A 1 91 ? -15.415 -0.072 -19.776 1.00 31.22 91 PRO A O 1
ATOM 733 N N . ILE A 1 92 ? -15.285 -2.289 -19.383 1.00 39.75 92 ILE A N 1
ATOM 734 C CA . ILE A 1 92 ? -13.825 -2.390 -19.534 1.00 39.75 92 ILE A CA 1
ATOM 735 C C . ILE A 1 92 ? -13.382 -1.760 -20.876 1.00 39.75 92 ILE A C 1
ATOM 737 O O . ILE A 1 92 ? -12.354 -1.088 -20.924 1.00 39.75 92 ILE A O 1
ATOM 741 N N . ASP A 1 93 ? -14.257 -1.777 -21.891 1.00 34.03 93 ASP A N 1
ATOM 742 C CA . ASP A 1 93 ? -14.139 -1.059 -23.171 1.00 34.03 93 ASP A CA 1
ATOM 743 C C . ASP A 1 93 ? -13.903 0.468 -23.074 1.00 34.03 93 ASP A C 1
ATOM 745 O O . ASP A 1 93 ? -13.367 1.086 -23.993 1.00 34.03 93 ASP A O 1
ATOM 749 N N . SER A 1 94 ? -14.239 1.111 -21.957 1.00 34.91 94 SER A N 1
ATOM 750 C CA . SER A 1 94 ? -14.075 2.558 -21.744 1.00 34.91 94 SER A CA 1
ATOM 751 C C . SER A 1 94 ? -12.724 2.966 -21.136 1.00 34.91 94 SER A C 1
ATOM 753 O O . SER A 1 94 ? -12.397 4.158 -21.121 1.00 34.91 94 SER A O 1
ATOM 755 N N . LEU A 1 95 ? -11.900 2.009 -20.685 1.00 39.88 95 LEU A N 1
ATOM 756 C CA . LEU A 1 95 ? -10.485 2.268 -20.371 1.00 39.88 95 LEU A CA 1
ATOM 757 C C . LEU A 1 95 ? -9.679 2.595 -21.641 1.00 39.88 95 LEU A C 1
ATOM 759 O O . LEU A 1 95 ? -8.626 3.224 -21.557 1.00 39.88 95 LEU A O 1
ATOM 763 N N . HIS A 1 96 ? -10.195 2.222 -22.817 1.00 40.94 96 HIS A N 1
ATOM 764 C CA . HIS A 1 96 ? -9.482 2.278 -24.091 1.00 40.94 96 HIS A CA 1
ATOM 765 C C . HIS A 1 96 ? -9.484 3.649 -24.788 1.00 40.94 96 HIS A C 1
ATOM 767 O O . HIS A 1 96 ? -8.727 3.831 -25.739 1.00 40.94 96 HIS A O 1
ATOM 773 N N . THR A 1 97 ? -10.278 4.633 -24.347 1.00 31.95 97 THR A N 1
ATOM 774 C CA . THR A 1 97 ? -10.406 5.926 -25.062 1.00 31.95 97 THR A CA 1
ATOM 775 C C . THR A 1 97 ? -9.993 7.159 -24.265 1.00 31.95 97 THR A C 1
ATOM 777 O O . THR A 1 97 ? -9.916 8.250 -24.827 1.00 31.95 97 THR A O 1
ATOM 780 N N . ASN A 1 98 ? -9.635 7.016 -22.987 1.00 31.47 98 ASN A N 1
ATOM 781 C CA . ASN A 1 98 ? -9.184 8.137 -22.166 1.00 31.47 98 ASN A CA 1
ATOM 782 C C . ASN A 1 98 ? -7.763 7.914 -21.644 1.00 31.47 98 ASN A C 1
ATOM 784 O O . ASN A 1 98 ? -7.552 7.693 -20.455 1.00 31.47 98 ASN A O 1
ATOM 788 N N . TRP A 1 99 ? -6.761 8.127 -22.505 1.00 31.23 99 TRP A N 1
ATOM 789 C CA . TRP A 1 99 ? -5.376 8.387 -22.070 1.00 31.23 99 TRP A CA 1
ATOM 790 C C . TRP A 1 99 ? -5.285 9.524 -21.027 1.00 31.23 99 TRP A C 1
ATOM 792 O O . TRP A 1 99 ? -4.323 9.598 -20.273 1.00 31.23 99 TRP A O 1
ATOM 802 N N . LYS A 1 100 ? -6.327 10.365 -20.915 1.00 30.55 100 LYS A N 1
ATOM 803 C CA . LYS A 1 100 ? -6.511 11.374 -19.858 1.00 30.55 100 LYS A CA 1
ATOM 804 C C . LYS A 1 100 ? -6.765 10.802 -18.446 1.00 30.55 100 LYS A C 1
ATOM 806 O O . LYS A 1 100 ? -6.757 11.575 -17.497 1.00 30.55 100 LYS A O 1
ATOM 811 N N . ARG A 1 101 ? -6.994 9.487 -18.288 1.00 35.66 101 ARG A N 1
ATOM 812 C CA . ARG A 1 101 ? -7.175 8.791 -16.991 1.00 35.66 101 ARG A CA 1
ATOM 813 C C . ARG A 1 101 ? -5.926 8.063 -16.484 1.00 35.66 101 ARG A C 1
ATOM 815 O O . ARG A 1 101 ? -5.942 7.593 -15.352 1.00 35.66 101 ARG A O 1
ATOM 822 N N . TYR A 1 102 ? -4.832 8.035 -17.249 1.00 39.12 102 TYR A N 1
ATOM 823 C CA . TYR A 1 102 ? -3.504 7.620 -16.761 1.00 39.12 102 TYR A CA 1
ATOM 824 C C . TYR A 1 102 ? -2.844 8.709 -15.908 1.00 39.12 102 TYR A C 1
ATOM 826 O O . TYR A 1 102 ? -1.634 8.901 -15.911 1.00 39.12 102 TYR A O 1
ATOM 834 N N . ASP A 1 103 ? -3.670 9.449 -15.183 1.00 38.94 103 ASP A N 1
ATOM 835 C CA . ASP A 1 103 ? -3.194 10.278 -14.114 1.00 38.94 103 ASP A CA 1
ATOM 836 C C . ASP A 1 103 ? -2.957 9.348 -12.914 1.00 38.94 103 ASP A C 1
ATOM 838 O O . ASP A 1 103 ? -3.916 8.709 -12.458 1.00 38.94 103 ASP A O 1
ATOM 842 N N . PRO A 1 104 ? -1.732 9.236 -12.376 1.00 39.94 104 PRO A N 1
ATOM 843 C CA . PRO A 1 104 ? -1.529 8.526 -11.127 1.00 39.94 104 PRO A CA 1
ATOM 844 C C . PRO A 1 104 ? -2.463 9.021 -10.003 1.00 39.94 104 PRO A C 1
ATOM 846 O O . PRO A 1 104 ? -2.775 8.247 -9.105 1.00 39.94 104 PRO A O 1
ATOM 849 N N . TYR A 1 105 ? -3.015 10.243 -10.079 1.00 34.47 105 TYR A N 1
ATOM 850 C CA . TYR A 1 105 ? -4.087 10.703 -9.188 1.00 34.47 105 TYR A CA 1
ATOM 851 C C . TYR A 1 105 ? -5.387 9.861 -9.298 1.00 34.47 105 TYR A C 1
ATOM 853 O O . TYR A 1 105 ? -6.029 9.616 -8.279 1.00 34.47 105 TYR A O 1
ATOM 861 N N . HIS A 1 106 ? -5.769 9.351 -10.479 1.00 39.97 106 HIS A N 1
ATOM 862 C CA . HIS A 1 106 ? -6.918 8.434 -10.677 1.00 39.97 106 HIS A CA 1
ATOM 863 C C . HIS A 1 106 ? -6.568 6.959 -10.415 1.00 39.97 106 HIS A C 1
ATOM 865 O O . HIS A 1 106 ? -7.440 6.138 -10.120 1.00 39.97 106 HIS A O 1
ATOM 871 N N . ILE A 1 107 ? -5.276 6.614 -10.461 1.00 44.09 107 ILE A N 1
ATOM 872 C CA . ILE A 1 107 ? -4.760 5.327 -9.971 1.00 44.09 107 ILE A CA 1
ATOM 873 C C . ILE A 1 107 ? -4.898 5.248 -8.441 1.00 44.09 107 ILE A C 1
ATOM 875 O O . ILE A 1 107 ? -4.642 4.207 -7.853 1.00 44.09 107 ILE A O 1
ATOM 879 N N . ILE A 1 108 ? -5.318 6.307 -7.747 1.00 44.62 108 ILE A N 1
ATOM 880 C CA . ILE A 1 108 ? -5.352 6.285 -6.284 1.00 44.62 108 ILE A CA 1
ATOM 881 C C . ILE A 1 108 ? -6.626 6.921 -5.682 1.00 44.62 108 ILE A C 1
ATOM 883 O O . ILE A 1 108 ? -7.002 6.599 -4.558 1.00 44.62 108 ILE A O 1
ATOM 887 N N . CYS A 1 109 ? -7.386 7.709 -6.448 1.00 41.22 109 CYS A N 1
ATOM 888 C CA . CYS A 1 109 ? -8.681 8.269 -6.043 1.00 41.22 109 CYS A CA 1
ATOM 889 C C . CYS A 1 109 ? -9.841 7.705 -6.876 1.00 41.22 109 CYS A C 1
ATOM 891 O O . CYS A 1 109 ? -9.754 7.687 -8.101 1.00 41.22 109 CYS A O 1
ATOM 893 N N . GLY A 1 110 ? -10.964 7.367 -6.229 1.00 43.97 110 GLY A N 1
ATOM 894 C CA . GLY A 1 110 ? -12.260 7.263 -6.922 1.00 43.97 110 GLY A CA 1
ATOM 895 C C . GLY A 1 110 ? -13.105 6.020 -6.653 1.00 43.97 110 GLY A C 1
ATOM 896 O O . GLY A 1 110 ? -13.965 5.705 -7.468 1.00 43.97 110 GLY A O 1
ATOM 897 N N . TYR A 1 111 ? -12.886 5.304 -5.554 1.00 47.06 111 TYR A N 1
ATOM 898 C CA . TYR A 1 111 ? -13.724 4.159 -5.215 1.00 47.06 111 TYR A CA 1
ATOM 899 C C . TYR A 1 111 ? -14.956 4.604 -4.402 1.00 47.06 111 TYR A C 1
ATOM 901 O O . TYR A 1 111 ? -14.828 5.045 -3.260 1.00 47.06 111 TYR A O 1
ATOM 909 N N . GLU A 1 112 ? -16.150 4.526 -5.003 1.00 47.16 112 GLU A N 1
ATOM 910 C CA . GLU A 1 112 ? -17.434 4.653 -4.294 1.00 47.16 112 GLU A CA 1
ATOM 911 C C . GLU A 1 112 ? -17.689 3.361 -3.530 1.00 47.16 112 GLU A C 1
ATOM 913 O O . GLU A 1 112 ? -17.806 2.313 -4.157 1.00 47.16 112 GLU A O 1
ATOM 918 N N . PHE A 1 113 ? -17.748 3.398 -2.196 1.00 50.72 113 PHE A N 1
ATOM 919 C CA . PHE A 1 113 ? -17.773 2.143 -1.462 1.00 50.72 113 PHE A CA 1
ATOM 920 C C . PHE A 1 113 ? -19.130 1.417 -1.535 1.00 50.72 113 PHE A C 1
ATOM 922 O O . PHE A 1 113 ? -20.178 2.045 -1.382 1.00 50.72 113 PHE A O 1
ATOM 929 N N . LYS A 1 114 ? -19.124 0.087 -1.719 1.00 51.72 114 LYS A N 1
ATOM 930 C CA . LYS A 1 114 ? -20.338 -0.743 -1.773 1.00 51.72 114 LYS A CA 1
ATOM 931 C C . LYS A 1 114 ? -21.086 -0.667 -0.441 1.00 51.72 114 LYS A C 1
ATOM 933 O O . LYS A 1 114 ? -20.526 -0.966 0.619 1.00 51.72 114 LYS A O 1
ATOM 938 N N . LYS A 1 115 ? -22.363 -0.289 -0.506 1.00 56.62 115 LYS A N 1
ATOM 939 C CA . LYS A 1 115 ? -23.257 -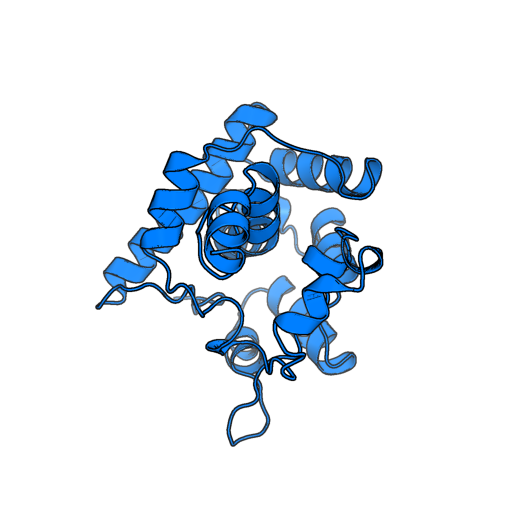0.206 0.655 1.00 56.62 115 LYS A CA 1
ATOM 940 C C . LYS A 1 115 ? -23.892 -1.565 0.950 1.00 56.62 115 LYS A C 1
ATOM 942 O O . LYS A 1 115 ? -24.279 -2.301 0.045 1.00 56.62 115 LYS A O 1
ATOM 947 N N . GLN A 1 116 ? -23.987 -1.903 2.229 1.00 57.25 116 GLN A N 1
ATOM 948 C CA . GLN A 1 116 ? -24.785 -3.008 2.742 1.00 57.25 116 GLN A CA 1
ATOM 949 C C . GLN A 1 116 ? -26.275 -2.639 2.700 1.00 57.25 116 GLN A C 1
ATOM 951 O O . GLN A 1 116 ? -26.655 -1.496 2.447 1.00 57.25 116 GLN A O 1
ATOM 956 N N . VAL A 1 117 ? -27.134 -3.617 2.996 1.00 55.97 117 VAL A N 1
ATOM 957 C CA . VAL A 1 117 ? -28.599 -3.451 3.032 1.00 55.97 117 VAL A CA 1
ATOM 958 C C . VAL A 1 117 ? -29.040 -2.349 4.008 1.00 55.97 117 VAL A C 1
ATOM 960 O O . VAL A 1 117 ? -30.062 -1.708 3.788 1.00 55.97 117 VAL A O 1
ATOM 963 N N . ASN A 1 118 ? -28.260 -2.088 5.062 1.00 63.09 118 ASN A N 1
ATOM 964 C CA . ASN A 1 118 ? -28.518 -1.021 6.034 1.00 63.09 118 ASN A CA 1
ATOM 965 C C . ASN A 1 118 ? -28.061 0.380 5.566 1.00 63.09 118 ASN A C 1
ATOM 967 O O . ASN A 1 118 ? -28.216 1.343 6.310 1.00 63.09 118 ASN A O 1
ATOM 971 N N . GLY A 1 119 ? -27.495 0.505 4.361 1.00 62.84 119 GLY A N 1
ATOM 972 C CA . GLY A 1 119 ? -27.002 1.764 3.801 1.00 62.84 119 GLY A CA 1
ATOM 973 C C . GLY A 1 119 ? -25.572 2.146 4.205 1.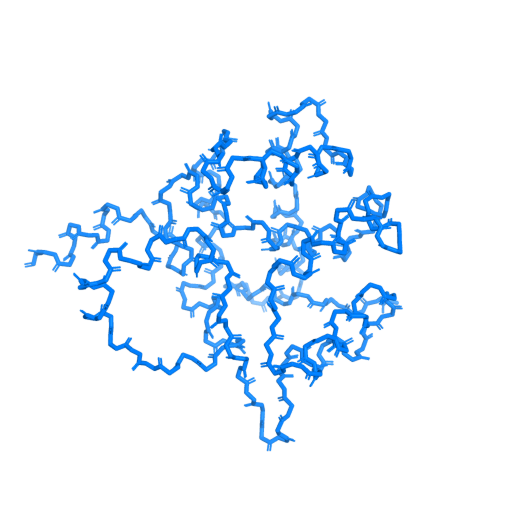00 62.84 119 GLY A C 1
ATOM 974 O O . GLY A 1 119 ? -25.027 3.078 3.610 1.00 62.84 119 GLY A O 1
ATOM 975 N N . GLU A 1 120 ? -24.950 1.427 5.144 1.00 59.94 120 GLU A N 1
ATOM 976 C CA . GLU A 1 120 ? -23.546 1.609 5.535 1.00 59.94 120 GLU A CA 1
ATOM 977 C C . GLU A 1 120 ? -22.623 0.825 4.607 1.00 59.94 120 GLU A C 1
ATOM 979 O O . GLU A 1 120 ? -22.950 -0.269 4.151 1.00 59.94 120 GLU A O 1
ATOM 984 N N . THR A 1 121 ? -21.429 1.338 4.344 1.00 59.50 121 THR A N 1
ATOM 985 C CA . THR A 1 121 ? -20.412 0.584 3.610 1.00 59.50 121 THR A CA 1
ATOM 986 C C . THR A 1 121 ? -19.711 -0.399 4.544 1.00 59.50 121 THR A C 1
ATOM 988 O O . THR A 1 121 ? -19.603 -0.165 5.749 1.00 59.50 121 THR A O 1
ATOM 991 N N . TYR A 1 122 ? -19.204 -1.516 4.007 1.00 55.72 122 TYR A N 1
ATOM 992 C CA . TYR A 1 122 ? -18.392 -2.449 4.807 1.00 55.72 122 TYR A CA 1
ATOM 993 C C . TYR A 1 122 ? -17.216 -1.713 5.473 1.00 55.72 122 TYR A C 1
ATOM 995 O O . TYR A 1 122 ? -16.927 -1.921 6.645 1.00 55.72 122 TYR A O 1
ATOM 1003 N N . TYR A 1 123 ? -16.626 -0.763 4.745 1.00 60.81 123 TYR A N 1
ATOM 1004 C CA . TYR A 1 12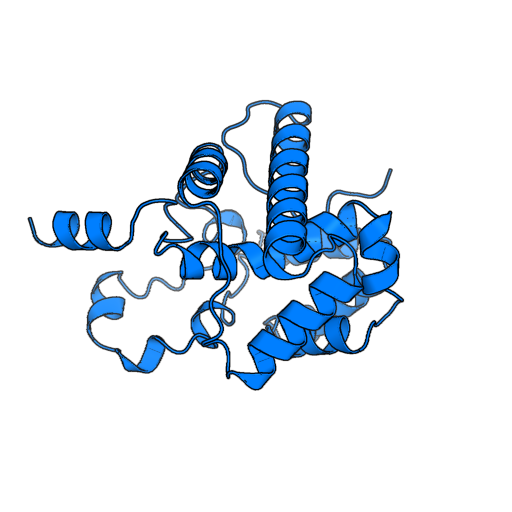3 ? -15.603 0.148 5.244 1.00 60.81 123 TYR A CA 1
ATOM 1005 C C . TYR A 1 123 ? -16.062 0.990 6.443 1.00 60.81 123 TYR A C 1
ATOM 1007 O O . TYR A 1 123 ? -15.362 1.022 7.448 1.00 60.81 123 TYR A O 1
ATOM 1015 N N . GLN A 1 124 ? -17.236 1.631 6.375 1.00 60.31 124 GLN A N 1
ATOM 1016 C CA . GLN A 1 124 ? -17.795 2.390 7.503 1.00 60.31 124 GLN A CA 1
ATOM 1017 C C . GLN A 1 124 ? -18.004 1.502 8.727 1.00 60.31 124 GLN A C 1
ATOM 1019 O O . GLN A 1 124 ? -17.644 1.885 9.835 1.00 60.31 124 GLN A O 1
ATOM 1024 N N . LYS A 1 125 ? -18.529 0.290 8.532 1.00 64.94 125 LYS A N 1
ATOM 1025 C CA . LYS A 1 125 ? -18.770 -0.644 9.633 1.00 64.94 125 LYS A CA 1
ATOM 1026 C C . LYS A 1 125 ? -17.474 -1.082 10.313 1.00 64.94 125 LYS A C 1
ATOM 1028 O O . LYS A 1 125 ? -17.411 -1.053 11.540 1.00 64.94 125 LYS A O 1
ATOM 1033 N N . GLU A 1 126 ? -16.453 -1.446 9.543 1.00 61.41 126 GLU A N 1
ATOM 1034 C CA . GLU A 1 126 ? -15.138 -1.803 10.090 1.00 61.41 126 GLU A CA 1
ATOM 1035 C C . GLU A 1 126 ? -14.495 -0.592 10.783 1.00 61.41 126 GLU A C 1
ATOM 1037 O O . GLU A 1 126 ? -14.163 -0.662 11.965 1.00 61.41 126 GLU A O 1
ATOM 1042 N N . LEU A 1 127 ? -14.416 0.562 10.106 1.00 63.78 127 LEU A N 1
ATOM 1043 C CA . LEU A 1 127 ? -13.829 1.780 10.672 1.00 63.78 127 LEU A CA 1
ATOM 1044 C C . LEU A 1 127 ? -14.556 2.304 11.914 1.00 63.78 127 LEU A C 1
ATOM 1046 O O . LEU A 1 127 ? -13.906 2.860 12.800 1.00 63.78 127 LEU A O 1
ATOM 1050 N N . SER A 1 128 ? -15.873 2.122 12.017 1.00 64.75 128 SER A N 1
ATOM 1051 C CA . SER A 1 128 ? -16.639 2.524 13.204 1.00 64.75 128 SER A CA 1
ATOM 1052 C C . SER A 1 128 ? -16.196 1.777 14.468 1.00 64.75 128 SER A C 1
ATOM 1054 O O . SER A 1 128 ? -16.314 2.302 15.577 1.00 64.75 128 SER A O 1
ATOM 1056 N N . GLN A 1 129 ? -15.634 0.575 14.306 1.00 68.12 129 GLN A N 1
ATOM 1057 C CA . GLN A 1 129 ? -15.095 -0.238 15.395 1.00 68.12 129 GLN A CA 1
ATOM 1058 C C . GLN A 1 129 ? -13.624 0.083 15.688 1.00 68.12 129 GLN A C 1
ATOM 1060 O O . GLN A 1 129 ? -13.063 -0.427 16.662 1.00 68.12 129 GLN A O 1
ATOM 1065 N N . ALA A 1 130 ? -12.994 0.949 14.886 1.00 67.12 130 ALA A N 1
ATOM 1066 C CA . ALA A 1 130 ? -11.608 1.328 15.079 1.00 67.12 130 ALA A CA 1
ATOM 1067 C C . ALA A 1 130 ? -11.406 2.047 16.411 1.00 67.12 130 ALA A C 1
ATOM 1069 O O . ALA A 1 130 ? -12.060 3.045 16.725 1.00 67.12 130 ALA A O 1
ATOM 1070 N N . THR A 1 131 ? -10.420 1.599 17.181 1.00 70.00 131 THR A N 1
ATOM 1071 C CA . THR A 1 131 ? -9.999 2.303 18.396 1.00 70.00 131 THR A CA 1
ATOM 1072 C C . THR A 1 131 ? -9.009 3.423 18.097 1.00 70.00 131 THR A C 1
ATOM 1074 O O . THR A 1 131 ? -8.948 4.386 18.861 1.00 70.00 131 THR A O 1
ATOM 1077 N N . SER A 1 132 ? -8.262 3.336 16.989 1.00 74.12 132 SER A N 1
ATOM 1078 C CA . SER A 1 132 ? -7.246 4.335 16.651 1.00 74.12 132 SER A CA 1
ATOM 1079 C C . SER A 1 132 ? -7.882 5.673 16.221 1.00 74.12 132 SER A C 1
ATOM 1081 O O . SER A 1 132 ? -8.767 5.697 15.356 1.00 74.12 132 SER A O 1
ATOM 1083 N N . PRO A 1 133 ? -7.439 6.808 16.804 1.00 80.06 133 PRO A N 1
ATOM 1084 C CA . PRO A 1 133 ? -7.930 8.139 16.444 1.00 80.06 133 PRO A CA 1
ATOM 1085 C C . PRO A 1 133 ? -7.747 8.487 14.962 1.00 80.06 133 PRO A C 1
ATOM 1087 O O . PRO A 1 133 ? -8.605 9.149 14.379 1.00 80.06 133 PRO A O 1
ATOM 1090 N N . LEU A 1 134 ? -6.674 7.992 14.337 1.00 78.62 134 LEU A N 1
ATOM 1091 C CA . LEU A 1 134 ? -6.410 8.179 12.910 1.00 78.62 134 LEU A CA 1
ATOM 1092 C C . LEU A 1 134 ? -7.509 7.550 12.055 1.00 78.62 134 LEU A C 1
ATOM 1094 O O . LEU A 1 134 ? -8.022 8.191 11.141 1.00 78.62 134 LEU A O 1
ATOM 1098 N N . PHE A 1 135 ? -7.898 6.315 12.368 1.00 75.94 135 PHE A N 1
ATOM 1099 C CA . PHE A 1 135 ? -8.944 5.613 11.631 1.00 75.94 135 PHE A CA 1
ATOM 1100 C C . PHE A 1 135 ? -10.310 6.265 11.802 1.00 75.94 135 PHE A C 1
ATOM 1102 O O . PHE A 1 135 ? -11.036 6.405 10.821 1.00 75.94 135 PHE A O 1
ATOM 1109 N N . LYS A 1 136 ? -10.628 6.753 13.006 1.00 77.50 136 LYS A N 1
ATOM 1110 C CA . LYS A 1 136 ? -11.848 7.540 13.235 1.00 77.50 136 LYS A CA 1
ATOM 1111 C C . LYS A 1 136 ? -11.859 8.820 12.405 1.00 77.50 136 LYS A C 1
ATOM 1113 O O . LYS A 1 136 ? -12.869 9.152 11.798 1.00 77.50 136 LYS A O 1
ATOM 1118 N N . GLU A 1 137 ? -10.734 9.528 12.330 1.00 78.56 137 GLU A N 1
ATOM 1119 C CA . GLU A 1 137 ? -10.634 10.748 11.525 1.00 78.56 137 GLU A CA 1
ATOM 1120 C C . GLU A 1 137 ? -10.770 10.465 10.020 1.00 78.56 137 GLU A C 1
ATOM 1122 O O . GLU A 1 137 ? -11.393 11.243 9.295 1.00 78.56 137 GLU A O 1
ATOM 1127 N N . ILE A 1 138 ? -10.223 9.341 9.551 1.00 74.69 138 ILE A N 1
ATOM 1128 C CA . ILE A 1 138 ? -10.402 8.862 8.176 1.00 74.69 138 ILE A CA 1
ATOM 1129 C C . ILE A 1 138 ? -11.877 8.501 7.916 1.00 74.69 138 ILE A C 1
ATOM 1131 O O . ILE A 1 138 ? -12.420 8.915 6.891 1.00 74.69 138 ILE A O 1
ATOM 1135 N N . CYS A 1 139 ? -12.544 7.814 8.853 1.00 73.31 139 CYS A N 1
ATOM 1136 C CA . CYS A 1 139 ? -13.973 7.486 8.771 1.00 73.31 139 CYS A CA 1
ATOM 1137 C C . CYS A 1 139 ? -14.829 8.747 8.657 1.00 73.31 139 CYS A C 1
ATOM 1139 O O . CYS A 1 139 ? -15.625 8.882 7.733 1.00 73.31 139 CYS A O 1
ATOM 1141 N N . ASN A 1 140 ? -14.590 9.721 9.536 1.00 75.56 140 ASN A N 1
ATOM 1142 C CA . ASN A 1 140 ? -15.326 10.982 9.547 1.00 75.56 140 ASN A CA 1
ATOM 1143 C C . ASN A 1 140 ? -15.123 11.769 8.242 1.00 75.56 140 ASN A C 1
ATOM 1145 O O . ASN A 1 140 ? -16.059 12.380 7.729 1.00 75.56 140 ASN A O 1
ATOM 1149 N N . ALA A 1 141 ? -13.908 11.756 7.678 1.00 71.81 141 ALA A N 1
ATOM 1150 C CA . ALA A 1 141 ? -13.634 12.397 6.392 1.00 71.81 141 ALA A CA 1
ATOM 1151 C C . ALA A 1 141 ? -14.401 11.721 5.243 1.00 71.81 141 ALA A C 1
ATOM 1153 O O . ALA A 1 141 ? -14.922 12.409 4.360 1.00 71.81 141 ALA A O 1
ATOM 1154 N N . TYR A 1 142 ? -14.496 10.390 5.277 1.00 70.06 142 TYR A N 1
ATOM 1155 C CA . TYR A 1 142 ? -15.300 9.626 4.333 1.00 70.06 142 TYR A CA 1
ATOM 1156 C C . TYR A 1 142 ? -16.793 9.956 4.461 1.00 70.06 142 TYR A C 1
ATOM 1158 O O . TYR A 1 142 ? -17.431 10.311 3.472 1.00 70.06 142 TYR A O 1
ATOM 1166 N N . GLU A 1 143 ? -17.340 9.913 5.677 1.00 71.00 143 GLU A N 1
ATOM 1167 C CA . GLU A 1 143 ? -18.750 10.217 5.952 1.00 71.00 143 GLU A CA 1
ATOM 1168 C C . GLU A 1 143 ? -19.144 11.627 5.506 1.00 71.00 143 GLU A C 1
ATOM 1170 O O . GLU A 1 143 ? -20.202 11.814 4.908 1.00 71.00 143 GLU A O 1
ATOM 1175 N N . ALA A 1 144 ? -18.275 12.613 5.738 1.00 71.56 144 ALA A N 1
ATOM 1176 C CA . ALA A 1 144 ? -18.541 14.000 5.378 1.00 71.56 144 ALA A CA 1
ATOM 1177 C C . ALA A 1 144 ? -18.538 14.254 3.862 1.00 71.56 144 ALA A C 1
ATOM 1179 O O . ALA A 1 144 ? -19.183 15.193 3.399 1.00 71.56 144 ALA A O 1
ATOM 1180 N N . THR A 1 145 ? -17.792 13.464 3.084 1.00 64.12 145 THR A N 1
ATOM 1181 C CA . THR A 1 145 ? -17.549 13.753 1.659 1.00 64.12 145 THR A CA 1
ATOM 1182 C C . THR A 1 145 ? -18.082 12.683 0.705 1.00 64.12 145 THR A C 1
ATOM 1184 O O . THR A 1 145 ? -18.039 12.876 -0.510 1.00 64.12 145 THR A O 1
ATOM 1187 N N . GLY A 1 146 ? -18.571 11.551 1.222 1.00 61.28 146 GLY A N 1
ATOM 1188 C CA . GLY A 1 146 ? -19.041 10.402 0.435 1.00 61.28 146 GLY A CA 1
ATOM 1189 C C . GLY A 1 146 ? -17.938 9.669 -0.341 1.00 61.28 146 GLY A C 1
ATOM 1190 O O . GLY A 1 146 ? -18.210 8.694 -1.040 1.00 61.28 146 GLY A O 1
ATOM 1191 N N . SER A 1 147 ? -16.691 10.121 -0.224 1.00 58.28 147 SER A N 1
ATOM 1192 C CA . SER A 1 147 ? -15.508 9.568 -0.879 1.00 58.28 147 SER A CA 1
ATOM 1193 C C . SER A 1 147 ? -14.313 9.709 0.058 1.00 58.28 147 SER A C 1
ATOM 1195 O O . SER A 1 147 ? -14.371 10.440 1.036 1.00 58.28 147 SER A O 1
ATOM 1197 N N . LEU A 1 148 ? -13.216 8.997 -0.185 1.00 61.41 148 LEU A N 1
ATOM 1198 C CA . LEU A 1 148 ? -11.995 9.198 0.592 1.00 61.41 148 LEU A CA 1
ATOM 1199 C C . LEU A 1 148 ? -10.891 9.685 -0.345 1.00 61.41 148 LEU A C 1
ATOM 1201 O O . LEU A 1 148 ? -10.223 8.863 -0.975 1.00 61.41 148 LEU A O 1
ATOM 1205 N N . PRO A 1 149 ? -10.701 11.010 -0.497 1.00 60.84 149 PRO A N 1
ATOM 1206 C CA . PRO A 1 149 ? -9.668 11.522 -1.380 1.00 60.84 149 PRO A CA 1
ATOM 1207 C C . PRO A 1 149 ? -8.295 11.085 -0.868 1.00 60.84 149 PRO A C 1
ATOM 1209 O O . PRO A 1 149 ? -7.908 11.413 0.257 1.00 60.84 149 PRO A O 1
ATOM 1212 N N . PHE A 1 150 ? -7.528 10.381 -1.699 1.00 67.75 150 PHE A N 1
ATOM 1213 C CA . PHE A 1 150 ? -6.184 9.925 -1.341 1.00 67.75 150 PHE A CA 1
ATOM 1214 C C . PHE A 1 150 ? -5.288 11.078 -0.888 1.00 67.75 150 PHE A C 1
ATOM 1216 O O . PHE A 1 150 ? -4.526 10.929 0.058 1.00 67.75 150 PHE A O 1
ATOM 1223 N N . THR A 1 151 ? -5.420 12.255 -1.503 1.00 68.44 151 THR A N 1
ATOM 1224 C CA . THR A 1 151 ? -4.666 13.460 -1.129 1.00 68.44 151 THR A CA 1
ATOM 1225 C C . THR A 1 151 ? -4.948 13.918 0.301 1.00 68.44 151 THR A C 1
ATOM 1227 O O . THR A 1 151 ? -4.032 14.381 0.979 1.00 68.44 151 THR A O 1
ATOM 1230 N N . VAL A 1 152 ? -6.182 13.755 0.786 1.00 71.69 152 VAL A N 1
ATOM 1231 C CA . VAL A 1 152 ? -6.565 14.084 2.166 1.00 71.69 152 VAL A CA 1
ATOM 1232 C C . VAL A 1 152 ? -5.922 13.097 3.133 1.00 71.69 152 VAL A C 1
ATOM 1234 O O . VAL A 1 152 ? -5.300 13.516 4.108 1.00 71.69 152 VAL A O 1
ATOM 1237 N N . VAL A 1 153 ? -6.016 11.797 2.850 1.00 76.06 153 VAL A N 1
ATOM 1238 C CA . VAL A 1 153 ? -5.429 10.746 3.698 1.00 76.06 153 VAL A CA 1
ATOM 1239 C C . VAL A 1 153 ? -3.902 10.838 3.712 1.00 76.06 153 VAL A C 1
ATOM 1241 O O . VAL A 1 153 ? -3.294 10.875 4.780 1.00 76.06 153 VAL A O 1
ATOM 1244 N N . LEU A 1 154 ? -3.285 10.987 2.539 1.00 78.81 154 LEU A N 1
ATOM 1245 C CA . LEU A 1 154 ? -1.847 11.187 2.388 1.00 78.81 154 LEU A CA 1
ATOM 1246 C C . LEU A 1 154 ? -1.383 12.454 3.118 1.00 78.81 154 LEU A C 1
ATOM 1248 O O . LEU A 1 154 ? -0.333 12.446 3.757 1.00 78.81 154 LEU A O 1
ATOM 1252 N N . GLY A 1 155 ? -2.173 13.532 3.070 1.00 82.19 155 GLY A N 1
ATOM 1253 C CA . GLY A 1 155 ? -1.917 14.756 3.827 1.00 82.19 155 GLY A CA 1
ATOM 1254 C C . GLY A 1 155 ? -1.869 14.511 5.338 1.00 82.19 155 GLY A C 1
ATOM 1255 O O . GLY A 1 155 ? -0.927 14.960 5.992 1.00 82.19 155 GLY A O 1
ATOM 1256 N N . LYS A 1 156 ? -2.826 13.743 5.879 1.00 84.19 156 LYS A N 1
ATOM 1257 C CA . LYS A 1 156 ? -2.853 13.356 7.303 1.00 84.19 156 LYS A CA 1
ATOM 1258 C C . LYS A 1 156 ? -1.638 12.507 7.687 1.00 84.19 156 LYS A C 1
ATOM 1260 O O . LYS A 1 156 ? -1.008 12.781 8.706 1.00 84.19 156 LYS A O 1
ATOM 1265 N N . PHE A 1 157 ? -1.262 11.532 6.857 1.00 87.75 157 PHE A N 1
ATOM 1266 C CA . PHE A 1 157 ? -0.067 10.712 7.094 1.00 87.75 157 PHE A CA 1
ATOM 1267 C C . PHE A 1 157 ? 1.214 11.540 7.065 1.00 87.75 157 PHE A C 1
ATOM 1269 O O . PHE A 1 157 ? 2.060 11.436 7.951 1.00 87.75 157 PHE A O 1
ATOM 1276 N N . ARG A 1 158 ? 1.347 12.423 6.073 1.00 87.44 158 ARG A N 1
ATOM 1277 C CA . ARG A 1 158 ? 2.520 13.286 5.915 1.00 87.44 158 ARG A CA 1
ATOM 1278 C C . ARG A 1 158 ? 2.685 14.263 7.077 1.00 87.44 158 ARG A C 1
ATOM 1280 O O . ARG A 1 158 ? 3.821 14.530 7.478 1.00 87.44 158 ARG A O 1
ATOM 1287 N N . ALA A 1 159 ? 1.576 14.774 7.609 1.00 89.44 159 ALA A N 1
ATOM 1288 C CA . ALA A 1 159 ? 1.543 15.615 8.803 1.00 89.44 159 ALA A CA 1
ATOM 1289 C C . ALA A 1 159 ? 1.854 14.845 10.100 1.00 89.44 159 ALA A C 1
ATOM 1291 O O . ALA A 1 159 ? 1.954 15.461 11.156 1.00 89.44 159 ALA A O 1
ATOM 1292 N N . ASN A 1 160 ? 2.043 13.522 10.021 1.00 91.38 160 ASN A N 1
ATOM 1293 C CA . ASN A 1 160 ? 2.196 12.635 11.168 1.00 91.38 160 ASN A CA 1
ATOM 1294 C C . ASN A 1 160 ? 1.024 12.760 12.161 1.00 91.38 160 ASN A C 1
ATOM 1296 O O . ASN A 1 160 ? 1.222 12.733 13.378 1.00 91.38 160 ASN A O 1
ATOM 1300 N N . ASN A 1 161 ? -0.206 12.928 11.652 1.00 89.81 161 ASN A N 1
ATOM 1301 C CA . ASN A 1 161 ? -1.389 13.004 12.509 1.00 89.81 161 ASN A CA 1
ATOM 1302 C C . ASN A 1 161 ? -1.468 11.758 13.394 1.00 89.81 161 ASN A C 1
ATOM 1304 O O . ASN A 1 161 ? -1.241 10.641 12.924 1.00 89.81 161 ASN A O 1
ATOM 1308 N N . HIS A 1 162 ? -1.791 11.969 14.673 1.00 89.12 162 HIS A N 1
ATOM 1309 C CA . HIS A 1 162 ? -1.846 10.918 15.697 1.00 89.12 162 HIS A CA 1
ATOM 1310 C C . HIS A 1 162 ? -0.567 10.077 15.793 1.00 89.12 162 HIS A C 1
ATOM 1312 O O . HIS A 1 162 ? -0.643 8.907 16.152 1.00 89.12 162 HIS A O 1
ATOM 1318 N N . GLN A 1 163 ? 0.592 10.656 15.450 1.00 92.50 163 GLN A N 1
ATOM 1319 C CA . GLN A 1 163 ? 1.893 9.976 15.487 1.00 92.50 163 GLN A CA 1
ATOM 1320 C C . GLN A 1 163 ? 1.914 8.691 14.644 1.00 92.50 163 GLN A C 1
ATOM 1322 O O . GLN A 1 163 ? 2.572 7.713 14.984 1.00 92.50 163 GLN A O 1
ATOM 1327 N N . CYS A 1 164 ? 1.167 8.668 13.536 1.00 90.06 164 CYS A N 1
ATOM 1328 C CA . CYS A 1 164 ? 1.019 7.472 12.709 1.00 90.06 164 CYS A CA 1
ATOM 1329 C C . CYS A 1 164 ? 2.339 6.957 12.110 1.00 90.06 164 CYS A C 1
ATOM 1331 O O . CYS A 1 164 ? 2.483 5.756 11.905 1.00 90.06 164 CYS A O 1
ATOM 1333 N N . LEU A 1 165 ? 3.319 7.826 11.855 1.00 94.06 165 LEU A N 1
ATOM 1334 C CA . LEU A 1 165 ? 4.643 7.413 11.386 1.00 94.06 165 LEU A CA 1
ATOM 1335 C C . LEU A 1 165 ? 5.456 6.763 12.507 1.00 94.06 165 LEU A C 1
ATOM 1337 O O . LEU A 1 165 ? 6.149 5.786 12.251 1.00 94.06 165 LEU A O 1
ATOM 1341 N N . ASP A 1 166 ? 5.344 7.257 13.739 1.00 93.75 166 ASP A N 1
ATOM 1342 C CA . ASP A 1 166 ? 5.982 6.631 14.901 1.00 93.75 166 ASP A CA 1
ATOM 1343 C C . ASP A 1 166 ? 5.313 5.276 15.206 1.00 93.75 166 ASP A C 1
ATOM 1345 O O . ASP A 1 166 ? 5.975 4.258 15.410 1.00 93.75 166 ASP A O 1
ATOM 1349 N N . ALA A 1 167 ? 3.979 5.235 15.139 1.00 91.06 167 ALA A N 1
ATOM 1350 C CA . ALA A 1 167 ? 3.192 4.026 15.345 1.00 91.06 167 ALA A CA 1
ATOM 1351 C C . ALA A 1 167 ? 3.470 2.946 14.287 1.00 91.06 167 ALA A C 1
ATOM 1353 O O . ALA A 1 167 ? 3.390 1.766 14.608 1.00 91.06 167 ALA A O 1
ATOM 1354 N N . PHE A 1 168 ? 3.872 3.301 13.061 1.00 92.81 168 PHE A N 1
ATOM 1355 C CA . PHE A 1 168 ? 4.219 2.329 12.013 1.00 92.81 168 PHE A CA 1
ATOM 1356 C C . PHE A 1 168 ? 5.309 1.326 12.436 1.00 92.81 168 PHE A C 1
ATOM 1358 O O . PHE A 1 168 ? 5.394 0.224 11.892 1.00 92.81 168 PHE A O 1
ATOM 1365 N N . GLU A 1 169 ? 6.149 1.656 13.415 1.00 91.00 169 GLU A N 1
ATOM 1366 C CA . GLU A 1 169 ? 7.162 0.723 13.915 1.00 91.00 169 GLU A CA 1
ATOM 1367 C C . GLU A 1 169 ? 6.574 -0.418 14.755 1.00 91.00 169 GLU A C 1
ATOM 1369 O O . GLU A 1 169 ? 7.116 -1.522 14.743 1.00 91.00 169 GLU A O 1
ATOM 1374 N N . THR A 1 170 ? 5.470 -0.176 15.462 1.00 88.69 170 THR A N 1
ATOM 1375 C CA . THR A 1 170 ? 5.006 -1.056 16.552 1.00 88.69 170 THR A CA 1
ATOM 1376 C C . THR A 1 170 ? 3.536 -1.453 16.458 1.00 88.69 170 THR A C 1
ATOM 1378 O O . THR A 1 170 ? 3.150 -2.497 16.982 1.00 88.69 170 THR A O 1
ATOM 1381 N N . ASP A 1 171 ? 2.719 -0.660 15.772 1.00 87.94 171 ASP A N 1
ATOM 1382 C CA . ASP A 1 171 ? 1.289 -0.870 15.612 1.00 87.94 171 ASP A CA 1
ATOM 1383 C C . ASP A 1 171 ? 1.009 -1.590 14.287 1.00 87.94 171 ASP A C 1
ATOM 1385 O O . ASP A 1 171 ? 1.216 -1.059 13.190 1.00 87.94 171 ASP A O 1
ATOM 1389 N N . ARG A 1 172 ? 0.530 -2.831 14.400 1.00 85.88 172 ARG A N 1
ATOM 1390 C CA . ARG A 1 172 ? 0.221 -3.697 13.258 1.00 85.88 172 ARG A CA 1
ATOM 1391 C C . ARG A 1 172 ? -0.906 -3.141 12.387 1.00 85.88 172 ARG A C 1
ATOM 1393 O O . ARG A 1 172 ? -0.844 -3.294 11.168 1.00 85.88 172 ARG A O 1
ATOM 1400 N N . ASP A 1 173 ? -1.909 -2.492 12.971 1.00 78.62 173 ASP A N 1
ATOM 1401 C CA . ASP A 1 173 ? -3.031 -1.946 12.204 1.00 78.62 173 ASP A CA 1
ATOM 1402 C C . ASP A 1 173 ? -2.561 -0.747 11.377 1.00 78.62 173 ASP A C 1
ATOM 1404 O O . ASP A 1 173 ? -2.922 -0.605 10.206 1.00 78.62 173 ASP A O 1
ATOM 1408 N N . VAL A 1 174 ? -1.681 0.080 11.948 1.00 83.06 174 VAL A N 1
ATOM 1409 C CA . VAL A 1 174 ? -1.018 1.173 11.224 1.00 83.06 174 VAL A CA 1
ATOM 1410 C C . VAL A 1 174 ? -0.098 0.628 10.126 1.00 83.06 174 VAL A C 1
ATOM 1412 O O . VAL A 1 174 ? -0.111 1.139 9.005 1.00 83.06 174 VAL A O 1
ATOM 1415 N N . GLN A 1 175 ? 0.660 -0.439 10.392 1.00 89.38 175 GLN A N 1
ATOM 1416 C CA . GLN A 1 175 ? 1.472 -1.106 9.368 1.00 89.38 175 GLN A CA 1
ATOM 1417 C C . GLN A 1 175 ? 0.629 -1.612 8.204 1.00 89.38 175 GLN A C 1
ATOM 1419 O O . GLN A 1 175 ? 0.979 -1.374 7.043 1.00 89.38 175 GLN A O 1
ATOM 1424 N N . MET A 1 176 ? -0.485 -2.277 8.504 1.00 84.00 176 MET A N 1
ATOM 1425 C CA . MET A 1 176 ? -1.383 -2.797 7.484 1.00 84.00 176 MET A CA 1
ATOM 1426 C C . MET A 1 176 ? -2.049 -1.666 6.701 1.00 84.00 176 MET A C 1
ATOM 1428 O O . MET A 1 176 ? -2.109 -1.740 5.475 1.00 84.00 176 MET A O 1
ATOM 1432 N N . LEU A 1 177 ? -2.457 -0.583 7.372 1.00 79.69 177 LEU A N 1
ATOM 1433 C CA . LEU A 1 177 ? -2.976 0.618 6.719 1.00 79.69 177 LEU A CA 1
ATOM 1434 C C . LEU A 1 177 ? -1.993 1.144 5.675 1.00 79.69 177 LEU A C 1
ATOM 1436 O O . LEU A 1 177 ? -2.369 1.312 4.518 1.00 79.69 177 LEU A O 1
ATOM 1440 N N . PHE A 1 178 ? -0.744 1.405 6.065 1.00 85.75 178 PHE A N 1
ATOM 1441 C CA . PHE A 1 178 ? 0.261 1.945 5.148 1.00 85.75 178 PHE A CA 1
ATOM 1442 C C . PHE A 1 178 ? 0.578 0.970 4.011 1.00 85.75 178 PHE A C 1
ATOM 1444 O O . PHE A 1 178 ? 0.647 1.378 2.851 1.00 85.75 178 PHE A O 1
ATOM 1451 N N . THR A 1 179 ? 0.710 -0.317 4.332 1.00 87.69 179 THR A N 1
ATOM 1452 C CA . THR A 1 179 ? 0.949 -1.384 3.353 1.00 87.69 179 THR A CA 1
ATOM 1453 C C . THR A 1 179 ? -0.157 -1.420 2.305 1.00 87.69 179 THR A C 1
ATOM 1455 O O . THR A 1 179 ? 0.116 -1.355 1.108 1.00 87.69 179 THR A O 1
ATOM 1458 N N . PHE A 1 180 ? -1.414 -1.459 2.748 1.00 78.62 180 PHE A N 1
ATOM 1459 C CA . PHE A 1 180 ? -2.582 -1.477 1.876 1.00 78.62 180 PHE A CA 1
ATOM 1460 C C . PHE A 1 180 ? -2.688 -0.193 1.049 1.00 78.62 180 PHE A C 1
ATOM 1462 O O . PHE A 1 180 ? -2.883 -0.243 -0.166 1.00 78.62 180 PHE A O 1
ATOM 1469 N N . PHE A 1 181 ? -2.493 0.959 1.692 1.00 78.56 181 PHE A N 1
ATOM 1470 C CA . PHE A 1 181 ? -2.576 2.274 1.062 1.00 78.56 181 PHE A CA 1
ATOM 1471 C C . PHE A 1 181 ? -1.575 2.445 -0.086 1.00 78.56 181 PHE A C 1
ATOM 1473 O O . PHE A 1 181 ? -1.906 3.050 -1.106 1.00 78.56 181 PHE A O 1
ATOM 1480 N N . PHE A 1 182 ? -0.372 1.875 0.040 1.00 85.56 182 PHE A N 1
ATOM 1481 C CA . PHE A 1 182 ? 0.649 1.926 -1.007 1.00 85.56 182 PHE A CA 1
ATOM 1482 C C . PHE A 1 182 ? 0.655 0.720 -1.951 1.00 85.56 182 PHE A C 1
ATOM 1484 O O . PHE A 1 182 ? 1.327 0.782 -2.979 1.00 85.56 182 PHE A O 1
ATOM 1491 N N . TRP A 1 183 ? -0.121 -0.337 -1.696 1.00 86.56 183 TRP A N 1
ATOM 1492 C CA . TRP A 1 183 ? -0.066 -1.577 -2.484 1.00 86.56 183 TRP A CA 1
ATOM 1493 C C . TRP A 1 183 ? -0.304 -1.359 -3.985 1.00 86.56 183 TRP A C 1
ATOM 1495 O O . TRP A 1 183 ? 0.427 -1.885 -4.827 1.00 86.56 183 TRP A O 1
ATOM 1505 N N . ARG A 1 184 ? -1.275 -0.508 -4.343 1.00 80.44 184 ARG A N 1
ATOM 1506 C CA . ARG A 1 184 ? -1.564 -0.158 -5.747 1.00 80.44 184 ARG A CA 1
ATOM 1507 C C . ARG A 1 184 ? -0.405 0.574 -6.421 1.00 80.44 184 ARG A C 1
ATOM 1509 O O . ARG A 1 184 ? -0.143 0.348 -7.602 1.00 80.44 184 ARG A O 1
ATOM 1516 N N . TYR A 1 185 ? 0.304 1.418 -5.673 1.00 84.94 185 TYR A N 1
ATOM 1517 C CA . TYR A 1 185 ? 1.512 2.082 -6.154 1.00 84.94 185 TYR A CA 1
ATOM 1518 C C . TYR A 1 185 ? 2.658 1.080 -6.367 1.00 84.94 185 TYR A C 1
ATOM 1520 O O . TYR A 1 185 ? 3.336 1.145 -7.392 1.00 84.94 185 TYR A O 1
ATOM 1528 N N . LEU A 1 186 ? 2.822 0.097 -5.474 1.00 91.00 186 LEU A N 1
ATOM 1529 C CA . LEU A 1 186 ? 3.803 -0.976 -5.670 1.00 91.00 186 LEU A CA 1
ATOM 1530 C C . LEU A 1 186 ? 3.496 -1.781 -6.939 1.00 91.00 186 LEU A C 1
ATOM 1532 O O . LEU A 1 186 ? 4.386 -1.985 -7.757 1.00 91.00 186 LEU A O 1
ATOM 1536 N N . CYS A 1 187 ? 2.228 -2.147 -7.163 1.00 87.44 187 CYS A N 1
ATOM 1537 C CA . CYS A 1 187 ? 1.796 -2.822 -8.392 1.00 87.44 187 CYS A CA 1
ATOM 1538 C C . CYS A 1 187 ? 2.108 -1.986 -9.646 1.00 87.44 187 CYS A C 1
ATOM 1540 O O . CYS A 1 187 ? 2.586 -2.517 -10.650 1.00 87.44 187 CYS A O 1
ATOM 1542 N N . TYR A 1 188 ? 1.880 -0.667 -9.583 1.00 85.94 188 TYR A N 1
ATOM 1543 C CA . TYR A 1 188 ? 2.225 0.258 -10.664 1.00 85.94 188 TYR A CA 1
ATOM 1544 C C . TYR A 1 188 ? 3.724 0.235 -10.995 1.00 85.94 188 TYR A C 1
ATOM 1546 O O . TYR A 1 188 ? 4.061 0.135 -12.175 1.00 85.94 188 TYR A O 1
ATOM 1554 N N . CYS A 1 189 ? 4.603 0.242 -9.986 1.00 90.50 189 CYS A N 1
ATOM 1555 C CA . CYS A 1 189 ? 6.058 0.241 -10.183 1.00 90.50 189 CYS A CA 1
ATOM 1556 C C . CYS A 1 189 ? 6.567 -0.974 -10.976 1.00 90.50 189 CYS A C 1
ATOM 1558 O O . CYS A 1 189 ? 7.569 -0.864 -11.675 1.00 90.50 189 CYS A O 1
ATOM 1560 N N . VAL A 1 190 ? 5.871 -2.114 -10.906 1.00 92.88 190 VAL A N 1
ATOM 1561 C CA . VAL A 1 190 ? 6.274 -3.370 -11.571 1.00 92.88 190 VAL A CA 1
ATOM 1562 C C . VAL A 1 190 ? 5.347 -3.803 -12.705 1.00 92.88 190 VAL A C 1
ATOM 1564 O O . VAL A 1 190 ? 5.399 -4.952 -13.147 1.00 92.88 190 VAL A O 1
ATOM 1567 N N . ASN A 1 191 ? 4.518 -2.884 -13.208 1.00 89.06 191 ASN A N 1
ATOM 1568 C CA . ASN A 1 191 ? 3.581 -3.130 -14.308 1.00 89.06 191 ASN A CA 1
ATOM 1569 C C . ASN A 1 191 ? 2.575 -4.271 -14.039 1.00 89.06 191 ASN A C 1
ATOM 1571 O O . ASN A 1 191 ? 2.080 -4.918 -14.962 1.00 89.06 191 ASN A O 1
ATOM 1575 N N . ILE A 1 192 ? 2.246 -4.498 -12.769 1.00 86.50 192 ILE A N 1
ATOM 1576 C CA . ILE A 1 192 ? 1.216 -5.447 -12.358 1.00 86.50 192 ILE A CA 1
ATOM 1577 C C . ILE A 1 192 ? -0.124 -4.721 -12.275 1.00 86.50 192 ILE A C 1
ATOM 1579 O O . ILE A 1 192 ? -0.232 -3.598 -11.765 1.00 86.50 192 ILE A O 1
ATOM 1583 N N . ASP A 1 193 ? -1.156 -5.337 -12.835 1.00 77.38 193 ASP A N 1
ATOM 1584 C CA . ASP A 1 193 ? -2.525 -4.898 -12.658 1.00 77.38 193 ASP A CA 1
ATOM 1585 C C . ASP A 1 193 ? -2.964 -5.183 -11.226 1.00 77.38 193 ASP A C 1
ATOM 1587 O O . ASP A 1 193 ? -2.927 -6.312 -10.749 1.00 77.38 193 ASP A O 1
ATOM 1591 N N . PHE A 1 194 ? -3.353 -4.125 -10.525 1.00 72.62 194 PHE A N 1
ATOM 1592 C CA . PHE A 1 194 ? -3.694 -4.202 -9.111 1.00 72.62 194 PHE A CA 1
ATOM 1593 C C . PHE A 1 194 ? -4.947 -5.038 -8.861 1.00 72.62 194 PHE A C 1
ATOM 1595 O O . PHE A 1 194 ? -5.036 -5.669 -7.818 1.00 72.62 194 PHE A O 1
ATOM 1602 N N . MET A 1 195 ? -5.899 -5.044 -9.799 1.00 67.50 195 MET A N 1
ATOM 1603 C CA . MET A 1 195 ? -7.140 -5.798 -9.638 1.00 67.50 195 MET A CA 1
ATOM 1604 C C . MET A 1 195 ? -6.850 -7.289 -9.767 1.00 67.50 195 MET A C 1
ATOM 1606 O O . MET A 1 195 ? -7.057 -8.039 -8.823 1.00 67.50 195 MET A O 1
ATOM 1610 N N . THR A 1 196 ? -6.290 -7.685 -10.907 1.00 68.62 196 THR A N 1
ATOM 1611 C CA . THR A 1 196 ? -6.139 -9.090 -11.302 1.00 68.62 196 THR A CA 1
ATOM 1612 C C . THR A 1 196 ? -4.849 -9.751 -10.819 1.00 68.62 196 THR A C 1
ATOM 1614 O O . THR A 1 196 ? -4.742 -10.974 -10.873 1.00 68.62 196 THR A O 1
ATOM 1617 N N . GLY A 1 197 ? -3.845 -8.968 -10.414 1.00 75.00 197 GLY A N 1
ATOM 1618 C CA . GLY A 1 197 ? -2.509 -9.454 -10.061 1.00 75.00 197 GLY A CA 1
ATOM 1619 C C . GLY A 1 197 ? -1.630 -9.854 -11.254 1.00 75.00 197 GLY A C 1
ATOM 1620 O O . GL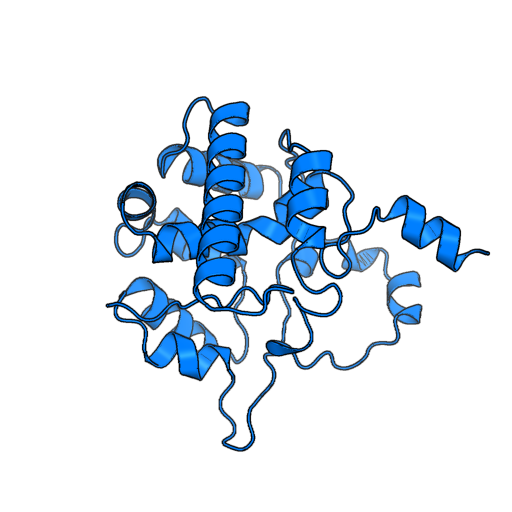Y A 1 197 ? -0.481 -10.247 -11.049 1.00 75.00 197 GLY A O 1
ATOM 1621 N N . LYS A 1 198 ? -2.124 -9.738 -12.495 1.00 80.69 198 LYS A N 1
ATOM 1622 C CA . LYS A 1 198 ? -1.405 -10.134 -13.720 1.00 80.69 198 LYS A CA 1
ATOM 1623 C C . LYS A 1 198 ? -0.536 -9.012 -14.285 1.00 80.69 198 LYS A C 1
ATOM 1625 O O . LYS A 1 198 ? -0.751 -7.838 -13.989 1.00 80.69 198 LYS A O 1
ATOM 1630 N N . ASP A 1 199 ? 0.429 -9.350 -15.142 1.00 87.00 199 ASP A N 1
ATOM 1631 C CA . ASP A 1 199 ? 1.173 -8.334 -15.891 1.00 87.00 199 ASP A CA 1
ATOM 1632 C C . ASP A 1 199 ? 0.240 -7.605 -16.869 1.00 87.00 199 ASP A C 1
ATOM 1634 O O . ASP A 1 199 ? -0.500 -8.227 -17.635 1.00 87.00 199 ASP A O 1
ATOM 1638 N N . LYS A 1 200 ? 0.274 -6.269 -16.864 1.00 83.25 200 LYS A N 1
ATOM 1639 C CA . LYS A 1 200 ? -0.582 -5.453 -17.741 1.00 83.25 200 LYS A CA 1
ATOM 1640 C C . LYS A 1 200 ? -0.298 -5.684 -19.222 1.00 83.25 200 LYS A C 1
ATOM 1642 O O . LYS A 1 200 ? -1.203 -5.552 -20.040 1.00 83.25 200 LYS A O 1
ATOM 1647 N N . THR A 1 201 ? 0.939 -6.023 -19.573 1.00 84.25 201 THR A N 1
ATOM 1648 C CA . THR A 1 201 ? 1.337 -6.358 -20.945 1.00 84.25 201 THR A CA 1
ATOM 1649 C C . THR A 1 201 ? 0.720 -7.678 -21.370 1.00 84.25 201 THR A C 1
ATOM 1651 O O . THR A 1 201 ? 0.179 -7.760 -22.468 1.00 84.25 201 THR A O 1
ATOM 1654 N N . GLU A 1 202 ? 0.763 -8.692 -20.502 1.00 84.69 202 GLU A N 1
ATOM 1655 C CA . GLU A 1 202 ? 0.140 -9.995 -20.763 1.00 84.69 202 GLU A CA 1
ATOM 1656 C C . GLU A 1 202 ? -1.369 -9.835 -20.946 1.00 84.69 202 GLU A C 1
ATOM 1658 O O . GLU A 1 202 ? -1.904 -10.254 -21.969 1.00 84.69 202 GLU A O 1
ATOM 1663 N N . LEU A 1 203 ? -2.028 -9.115 -20.031 1.00 78.88 203 LEU A N 1
ATOM 1664 C CA . LEU A 1 203 ? -3.446 -8.768 -20.156 1.00 78.88 203 LEU A CA 1
ATOM 1665 C C . LEU A 1 203 ? -3.748 -8.060 -21.479 1.00 78.88 203 LEU A C 1
ATOM 1667 O O . LEU A 1 203 ? -4.712 -8.397 -22.161 1.00 78.88 203 LEU A O 1
ATOM 1671 N N . TYR A 1 204 ? -2.927 -7.077 -21.853 1.00 75.81 204 TYR A N 1
ATOM 1672 C CA . TYR A 1 204 ? -3.113 -6.338 -23.097 1.00 75.81 204 TYR A CA 1
ATOM 1673 C C . TYR A 1 204 ? -2.967 -7.224 -24.336 1.00 75.81 204 TYR A C 1
ATOM 1675 O O . TYR A 1 204 ? -3.742 -7.080 -25.280 1.00 75.81 204 TYR A O 1
ATOM 1683 N N . ILE A 1 205 ? -1.994 -8.137 -24.340 1.00 79.81 205 ILE A N 1
ATOM 1684 C CA . ILE A 1 205 ? -1.795 -9.094 -25.432 1.00 79.81 205 ILE A CA 1
ATOM 1685 C C . ILE A 1 205 ? -2.980 -10.058 -25.519 1.00 79.81 205 ILE A C 1
ATOM 1687 O O . ILE A 1 205 ? -3.488 -10.276 -26.617 1.00 79.81 205 ILE A O 1
ATOM 1691 N N . ASP A 1 206 ? -3.442 -10.597 -24.390 1.00 75.00 206 ASP A N 1
ATOM 1692 C CA . ASP A 1 206 ? -4.563 -11.540 -24.345 1.00 75.00 206 ASP A CA 1
ATOM 1693 C C . ASP A 1 206 ? -5.876 -10.901 -24.816 1.00 75.00 206 ASP A C 1
ATOM 1695 O O . ASP A 1 206 ? -6.621 -11.534 -25.553 1.00 75.00 206 ASP A O 1
ATOM 1699 N N . MET A 1 207 ? -6.130 -9.629 -24.490 1.00 71.94 207 MET A N 1
ATOM 1700 C CA . MET A 1 207 ? -7.302 -8.887 -24.990 1.00 71.94 207 MET A CA 1
ATOM 1701 C C . MET A 1 207 ? -7.285 -8.637 -26.505 1.00 71.94 207 MET A C 1
ATOM 1703 O O . MET A 1 207 ? -8.307 -8.276 -27.087 1.00 71.94 207 MET A O 1
ATOM 1707 N N . ARG A 1 208 ? -6.115 -8.725 -27.144 1.00 71.50 208 ARG A N 1
ATOM 1708 C CA . ARG A 1 208 ? -5.941 -8.467 -28.582 1.00 71.50 208 ARG A CA 1
ATOM 1709 C C . ARG A 1 208 ? -5.945 -9.743 -29.425 1.00 71.50 208 ARG A C 1
ATOM 1711 O O . ARG A 1 208 ? -5.850 -9.627 -30.647 1.00 71.50 208 ARG A O 1
ATOM 1718 N N . ARG A 1 209 ? -6.002 -10.913 -28.790 1.00 68.31 209 ARG A N 1
ATOM 1719 C CA . ARG A 1 209 ? -6.132 -12.223 -29.437 1.00 68.31 209 ARG A CA 1
ATOM 1720 C C . ARG A 1 209 ? -7.599 -12.594 -29.593 1.00 68.31 209 ARG A C 1
ATOM 1722 O O . ARG A 1 209 ? -7.901 -13.213 -30.634 1.00 68.31 209 ARG A O 1
#

Organism: Bacteroides ovatus (NCBI:txid28116)

Foldseek 3Di:
DAFQQDQQAFPDPDPVVSVVLLVLLLVQQLVQLCVFPVGSALVSLLVVLVQCVVVQNPDFGDHDLVSLLVSVVRGALQPVDDQFADPPDPDPVVVPPPPVCPRVQNLQWDGQTDADPVRHGPNLVSLVSGPQPLSVVQSVCCVVPSTRRLCVNSVCSNVCPSVLRNCCVPPSSSSSVSSVSCSSSSCVSNCADSRRSHRVVVVVVVVVD

Sequence (209 aa):
MGVILFVCQTKASTINDVSAIETEMINFFRSTLQRNYGSSDGKAVKLMMDALLHYKFHYIIDVDKEALKAINDKLYPDMFGSYFVETKEHPIDSLHTNWKRYDPYHIICGYEFKKQVNGETYYQKELSQATSPLFKEICNAYEATGSLPFTVVLGKFRANNHQCLDAFETDRDVQMLFTFFFWRYLCYCVNIDFMTGKDKTELYIDMRR

Radius of gyration: 16.93 Å; chains: 1; bounding box: 47×37×50 Å

pLDDT: mean 71.58, std 20.87, range [25.66, 98.19]